Protein AF-0000000076198678 (afdb_homodimer)

Structure (mmCIF, N/CA/C/O backbone):
data_AF-0000000076198678-model_v1
#
loop_
_entity.id
_entity.type
_entity.pdbx_description
1 polymer 'Uncharacterized protein'
#
loop_
_atom_site.group_PDB
_atom_site.id
_atom_site.type_symbol
_atom_site.label_atom_id
_atom_site.label_alt_id
_atom_site.label_comp_id
_atom_site.label_asym_id
_atom_site.label_entity_id
_atom_site.label_seq_id
_atom_site.pdbx_PDB_ins_code
_atom_site.Cartn_x
_atom_site.Cartn_y
_atom_site.Cartn_z
_atom_site.occupancy
_atom_site.B_iso_or_equiv
_atom_site.auth_seq_id
_atom_site.auth_comp_id
_atom_site.auth_asym_id
_atom_site.auth_atom_id
_atom_site.pdbx_PDB_model_num
ATOM 1 N N . MET A 1 1 ? 2.195 -26.281 33.531 1 26.61 1 MET A N 1
ATOM 2 C CA . MET A 1 1 ? 1.881 -26.516 32.125 1 26.61 1 MET A CA 1
ATOM 3 C C . MET A 1 1 ? 1.351 -25.234 31.469 1 26.61 1 MET A C 1
ATOM 5 O O . MET A 1 1 ? 0.331 -24.703 31.891 1 26.61 1 MET A O 1
ATOM 9 N N . LEU A 1 2 ? 2.168 -24.266 31.203 1 31.38 2 LEU A N 1
ATOM 10 C CA . LEU A 1 2 ? 1.806 -22.969 30.625 1 31.38 2 LEU A CA 1
ATOM 11 C C . LEU A 1 2 ? 1.127 -23.156 29.281 1 31.38 2 LEU A C 1
ATOM 13 O O . LEU A 1 2 ? 1.74 -23.656 28.328 1 31.38 2 LEU A O 1
ATOM 17 N N . VAL A 1 3 ? -0.192 -23.422 29.234 1 29.69 3 VAL A N 1
ATOM 18 C CA . VAL A 1 3 ? -0.991 -23.5 28.016 1 29.69 3 VAL A CA 1
ATOM 19 C C . VAL A 1 3 ? -0.749 -22.25 27.172 1 29.69 3 VAL A C 1
ATOM 21 O O . VAL A 1 3 ? -0.982 -21.125 27.625 1 29.69 3 VAL A O 1
ATOM 24 N N . ILE A 1 4 ? 0.263 -22.297 26.406 1 34.16 4 ILE A N 1
ATOM 25 C CA . ILE A 1 4 ? 0.364 -21.281 25.359 1 34.16 4 ILE A CA 1
ATOM 26 C C . ILE A 1 4 ? -0.965 -21.172 24.609 1 34.16 4 ILE A C 1
ATOM 28 O O . ILE A 1 4 ? -1.412 -22.141 24 1 34.16 4 ILE A O 1
ATOM 32 N N . GLN A 1 5 ? -1.904 -20.594 25.172 1 31.81 5 GLN A N 1
ATOM 33 C CA . GLN A 1 5 ? -3.125 -20.297 24.422 1 31.81 5 GLN A CA 1
ATOM 34 C C . GLN A 1 5 ? -2.807 -19.844 23 1 31.81 5 GLN A C 1
ATOM 36 O O . GLN A 1 5 ? -2.018 -18.922 22.812 1 31.81 5 GLN A O 1
ATOM 41 N N . ASN A 1 6 ? -2.668 -20.875 22.172 1 32.97 6 ASN A N 1
ATOM 42 C CA . ASN A 1 6 ? -2.611 -20.578 20.734 1 32.97 6 ASN A CA 1
ATOM 43 C C . ASN A 1 6 ? -3.502 -19.391 20.359 1 32.97 6 ASN A C 1
ATOM 45 O O . ASN A 1 6 ? -4.723 -19.469 20.5 1 32.97 6 ASN A O 1
ATOM 49 N N . LYS A 1 7 ? -3.248 -18.25 20.812 1 32.75 7 LYS A N 1
ATOM 50 C CA . LYS A 1 7 ? -4.027 -17.141 20.266 1 32.75 7 LYS A CA 1
ATOM 51 C C . LYS A 1 7 ? -4.543 -17.469 18.875 1 32.75 7 LYS A C 1
ATOM 53 O O . LYS A 1 7 ? -3.754 -17.703 17.953 1 32.75 7 LYS A O 1
ATOM 58 N N . VAL A 1 8 ? -5.613 -18.234 18.75 1 30.17 8 VAL A N 1
ATOM 59 C CA . VAL A 1 8 ? -6.312 -18.344 17.469 1 30.17 8 VAL A CA 1
ATOM 60 C C . VAL A 1 8 ? -6.074 -17.078 16.641 1 30.17 8 VAL A C 1
ATOM 62 O O . VAL A 1 8 ? -6.332 -15.969 17.094 1 30.17 8 VAL A O 1
ATOM 65 N N . LYS A 1 9 ? -5.086 -17.016 15.891 1 38.59 9 LYS A N 1
ATOM 66 C CA . LYS A 1 9 ? -4.891 -15.969 14.891 1 38.59 9 LYS A CA 1
ATOM 67 C C . LYS A 1 9 ? -6.227 -15.477 14.344 1 38.59 9 LYS A C 1
ATOM 69 O O . LYS A 1 9 ? -7.02 -16.266 13.828 1 38.59 9 LYS A O 1
ATOM 74 N N . LYS A 1 10 ? -6.977 -14.797 15.055 1 39.94 10 LYS A N 1
ATOM 75 C CA . LYS A 1 10 ? -8.164 -14.188 14.453 1 39.94 10 LYS A CA 1
ATOM 76 C C . LYS A 1 10 ? -8.039 -14.133 12.938 1 39.94 10 LYS A C 1
ATOM 78 O O . LYS A 1 10 ? -7.102 -13.523 12.406 1 39.94 10 LYS A O 1
ATOM 83 N N . ASN A 1 11 ? -8.328 -15.25 12.25 1 44.59 11 ASN A N 1
ATOM 84 C CA . ASN A 1 11 ? -8.445 -15.25 10.797 1 44.59 11 ASN A CA 1
ATOM 85 C C . ASN A 1 11 ? -8.906 -13.891 10.273 1 44.59 11 ASN A C 1
ATOM 87 O O . ASN A 1 11 ? -10.062 -13.508 10.461 1 44.59 11 ASN A O 1
ATOM 91 N N . HIS A 1 12 ? -8.117 -12.922 10.383 1 57.31 12 HIS A N 1
ATOM 92 C CA . HIS A 1 12 ? -8.5 -11.625 9.82 1 57.31 12 HIS A CA 1
ATOM 93 C C . HIS A 1 12 ? -9.109 -11.797 8.43 1 57.31 12 HIS A C 1
ATOM 95 O O . HIS A 1 12 ? -8.414 -12.164 7.48 1 57.31 12 HIS A O 1
ATOM 101 N N . THR A 1 13 ? -10.359 -12.195 8.398 1 77.06 13 THR A N 1
ATOM 102 C CA . THR A 1 13 ? -11.102 -12.312 7.152 1 77.06 13 THR A CA 1
ATOM 103 C C . THR A 1 13 ? -11.039 -11.008 6.363 1 77.06 13 THR A C 1
ATOM 105 O O . THR A 1 13 ? -11.312 -9.93 6.91 1 77.06 13 THR A O 1
ATOM 108 N N . VAL A 1 14 ? -10.414 -11.125 5.164 1 87.38 14 VAL A N 1
ATOM 109 C CA . VAL A 1 14 ? -10.367 -9.984 4.258 1 87.38 14 VAL A CA 1
ATOM 110 C C . VAL A 1 14 ? -11.758 -9.719 3.691 1 87.38 14 VAL A C 1
ATOM 112 O O . VAL A 1 14 ? -12.312 -10.547 2.961 1 87.38 14 VAL A O 1
ATOM 115 N N . ASN A 1 15 ? -12.359 -8.57 4.188 1 90.31 15 ASN A N 1
ATOM 116 C CA . ASN A 1 15 ? -13.695 -8.219 3.736 1 90.31 15 ASN A CA 1
ATOM 117 C C . ASN A 1 15 ? -13.672 -7.039 2.771 1 90.31 15 ASN A C 1
ATOM 119 O O . ASN A 1 15 ? -14.695 -6.691 2.18 1 90.31 15 ASN A O 1
ATOM 123 N N . SER A 1 16 ? -12.523 -6.387 2.605 1 94.94 16 SER A N 1
ATOM 124 C CA . SER A 1 16 ? -12.383 -5.227 1.732 1 94.94 16 SER A CA 1
ATOM 125 C C . SER A 1 16 ? -10.953 -5.102 1.208 1 94.94 16 SER A C 1
ATOM 127 O O . SER A 1 16 ? -10.031 -5.723 1.747 1 94.94 16 SER A O 1
ATOM 129 N N . VAL A 1 17 ? -10.828 -4.359 0.248 1 96 17 VAL A N 1
ATOM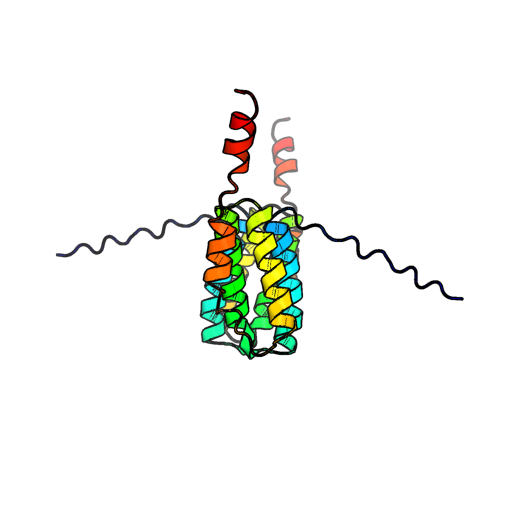 130 C CA . VAL A 1 17 ? -9.492 -4.137 -0.304 1 96 17 VAL A CA 1
ATOM 131 C C . VAL A 1 17 ? -8.633 -3.385 0.709 1 96 17 VAL A C 1
ATOM 133 O O . VAL A 1 17 ? -7.406 -3.535 0.726 1 96 17 VAL A O 1
ATOM 136 N N . GLU A 1 18 ? -9.258 -2.613 1.574 1 96.12 18 GLU A N 1
ATOM 137 C CA . GLU A 1 18 ? -8.508 -1.913 2.617 1 96.12 18 GLU A CA 1
ATOM 138 C C . GLU A 1 18 ? -7.949 -2.891 3.645 1 96.12 18 GLU A C 1
ATOM 140 O O . GLU A 1 18 ? -6.801 -2.76 4.07 1 96.12 18 GLU A O 1
ATOM 145 N N . ASP A 1 19 ? -8.758 -3.865 3.945 1 95.12 19 ASP A N 1
ATOM 146 C CA . ASP A 1 19 ? -8.266 -4.926 4.82 1 95.12 19 ASP A CA 1
ATOM 147 C C . ASP A 1 19 ? -7.09 -5.66 4.18 1 95.12 19 ASP A C 1
ATOM 149 O O . ASP A 1 19 ? -6.078 -5.91 4.836 1 95.12 19 ASP A O 1
ATOM 153 N N . TRP A 1 20 ? -7.297 -5.961 3.033 1 97.06 20 TRP A N 1
ATOM 154 C CA . TRP A 1 20 ? -6.246 -6.648 2.291 1 97.06 20 TRP A CA 1
ATOM 155 C C . TRP A 1 20 ? -4.98 -5.805 2.227 1 97.06 20 TRP A C 1
ATOM 157 O O . TRP A 1 20 ? -3.873 -6.316 2.402 1 97.06 20 TRP A O 1
ATOM 167 N N . THR A 1 21 ? -5.125 -4.562 1.916 1 97.56 21 THR A N 1
ATOM 168 C CA . THR A 1 21 ? -3.986 -3.66 1.773 1 97.56 21 THR A CA 1
ATOM 169 C C . THR A 1 21 ? -3.145 -3.646 3.047 1 97.56 21 THR A C 1
ATOM 171 O O . THR A 1 21 ? -1.918 -3.754 2.988 1 97.56 21 THR A O 1
ATOM 174 N N . ASP A 1 22 ? -3.797 -3.568 4.137 1 95.19 22 ASP A N 1
ATOM 175 C CA . ASP A 1 22 ? -3.076 -3.576 5.406 1 95.19 22 ASP A CA 1
ATOM 176 C C . ASP A 1 22 ? -2.312 -4.887 5.598 1 95.19 22 ASP A C 1
ATOM 178 O O . ASP A 1 22 ? -1.143 -4.875 5.984 1 95.19 22 ASP A O 1
ATOM 182 N N . CYS A 1 23 ? -2.967 -5.938 5.289 1 95.69 23 CYS A N 1
ATOM 183 C CA . CYS A 1 23 ? -2.332 -7.246 5.426 1 95.69 23 CYS A CA 1
ATOM 184 C C . CYS A 1 23 ? -1.167 -7.391 4.457 1 95.69 23 CYS A C 1
ATOM 186 O O . CYS A 1 23 ? -0.115 -7.922 4.816 1 95.69 23 CYS A O 1
ATOM 188 N N . PHE A 1 24 ? -1.335 -6.93 3.277 1 96.06 24 PHE A N 1
ATOM 189 C CA . PHE A 1 24 ? -0.3 -7.074 2.26 1 96.06 24 PHE A CA 1
ATOM 190 C C . PHE A 1 24 ? 0.914 -6.219 2.602 1 96.06 24 PHE A C 1
ATOM 192 O O . PHE A 1 24 ? 2.053 -6.625 2.361 1 96.06 24 PHE A O 1
ATOM 199 N N . ILE A 1 25 ? 0.7 -5.043 3.127 1 96.5 25 ILE A N 1
ATOM 200 C CA . ILE A 1 25 ? 1.804 -4.184 3.545 1 96.5 25 ILE A CA 1
ATOM 201 C C . ILE A 1 25 ? 2.656 -4.914 4.582 1 96.5 25 ILE A C 1
ATOM 203 O O . ILE A 1 25 ? 3.885 -4.938 4.48 1 96.5 25 ILE A O 1
ATOM 207 N N . ALA A 1 26 ? 2.035 -5.516 5.523 1 93.25 26 ALA A N 1
ATOM 208 C CA . ALA A 1 26 ? 2.768 -6.266 6.539 1 93.25 26 ALA A CA 1
ATOM 209 C C . ALA A 1 26 ? 3.564 -7.406 5.914 1 93.25 26 ALA A C 1
ATOM 211 O O . ALA A 1 26 ? 4.727 -7.621 6.262 1 93.25 26 ALA A O 1
ATOM 212 N N . TYR A 1 27 ? 2.934 -8.07 5.031 1 93.31 27 TYR A N 1
ATOM 213 C CA . TYR A 1 27 ? 3.576 -9.164 4.309 1 93.31 27 TYR A CA 1
ATOM 214 C C . TYR A 1 27 ? 4.77 -8.664 3.504 1 93.31 27 TYR A C 1
ATOM 216 O O . TYR A 1 27 ? 5.848 -9.258 3.545 1 93.31 27 TYR A O 1
ATOM 224 N N . ALA A 1 28 ? 4.605 -7.586 2.811 1 94.38 28 ALA A N 1
ATOM 225 C CA . ALA A 1 28 ? 5.633 -7.004 1.953 1 94.38 28 ALA A CA 1
ATOM 226 C C . ALA A 1 28 ? 6.832 -6.535 2.773 1 94.38 28 ALA A C 1
ATOM 228 O O . ALA A 1 28 ? 7.98 -6.684 2.348 1 94.38 28 ALA A O 1
ATOM 229 N N . GLN A 1 29 ? 6.559 -5.988 3.908 1 92.44 29 GLN A N 1
ATOM 230 C CA . GLN A 1 29 ? 7.633 -5.535 4.785 1 92.44 29 GLN A CA 1
ATOM 231 C C . GLN A 1 29 ? 8.547 -6.691 5.176 1 92.44 29 GLN A C 1
ATOM 233 O O . GLN A 1 29 ? 9.773 -6.547 5.172 1 92.44 29 GLN A O 1
ATOM 238 N N . VAL A 1 30 ? 7.965 -7.758 5.434 1 90.69 30 VAL A N 1
ATOM 239 C CA . VAL A 1 30 ? 8.75 -8.93 5.809 1 90.69 30 VAL A CA 1
ATOM 240 C C . VAL A 1 30 ? 9.492 -9.469 4.586 1 90.69 30 VAL A C 1
ATOM 242 O O . VAL A 1 30 ? 10.68 -9.781 4.668 1 90.69 30 VAL A O 1
ATOM 245 N N . LEU A 1 31 ? 8.844 -9.547 3.488 1 90.5 31 LEU A N 1
ATOM 246 C CA . LEU A 1 31 ? 9.406 -10.125 2.275 1 90.5 31 LEU A CA 1
ATOM 247 C C . LEU A 1 31 ? 10.594 -9.297 1.782 1 90.5 31 LEU A C 1
ATOM 249 O O . LEU A 1 31 ? 11.609 -9.852 1.364 1 90.5 31 LEU A O 1
ATOM 253 N N . ILE A 1 32 ? 10.539 -7.996 1.867 1 91.62 32 ILE A N 1
ATOM 254 C CA . ILE A 1 32 ? 11.57 -7.152 1.273 1 91.62 32 ILE A CA 1
ATOM 255 C C . ILE A 1 32 ? 12.797 -7.125 2.178 1 91.62 32 ILE A C 1
ATOM 257 O O . ILE A 1 32 ? 13.883 -6.73 1.748 1 91.62 32 ILE A O 1
ATOM 261 N N . GLU A 1 33 ? 12.594 -7.387 3.404 1 87.19 33 GLU A N 1
ATOM 262 C CA . GLU A 1 33 ? 13.758 -7.555 4.273 1 87.19 33 GLU A CA 1
ATOM 263 C C . GLU A 1 33 ? 14.641 -8.703 3.797 1 87.19 33 GLU A C 1
ATOM 265 O O . GLU A 1 33 ? 15.867 -8.633 3.893 1 87.19 33 GLU A O 1
ATOM 270 N N . ARG A 1 34 ? 13.969 -9.695 3.262 1 86.31 34 ARG A N 1
ATOM 271 C CA . ARG A 1 34 ? 14.688 -10.867 2.779 1 86.31 34 ARG A CA 1
ATOM 272 C C . ARG A 1 34 ? 15.062 -10.719 1.308 1 86.31 34 ARG A C 1
ATOM 274 O O . ARG A 1 34 ? 16.125 -11.172 0.881 1 86.31 34 ARG A O 1
ATOM 281 N N . TYR A 1 35 ? 14.203 -10.094 0.595 1 87.12 35 TYR A N 1
ATOM 282 C CA . TYR A 1 35 ? 14.398 -9.93 -0.841 1 87.12 35 TYR A CA 1
ATOM 283 C C . TYR A 1 35 ? 14.172 -8.477 -1.259 1 87.12 35 TYR A C 1
ATOM 285 O O . TYR A 1 35 ? 13.164 -8.164 -1.899 1 87.12 35 TYR A O 1
ATOM 293 N N . PRO A 1 36 ? 15.164 -7.582 -1.025 1 85.62 36 PRO A N 1
ATOM 294 C CA . PRO A 1 36 ? 14.977 -6.152 -1.295 1 85.62 36 PRO A CA 1
ATOM 295 C C . PRO A 1 36 ? 14.758 -5.855 -2.775 1 85.62 36 PRO A C 1
ATOM 297 O O . PRO A 1 36 ? 14.102 -4.871 -3.121 1 85.62 36 PRO A O 1
ATOM 300 N N . GLY A 1 37 ? 15.203 -6.723 -3.594 1 85.56 37 GLY A N 1
ATOM 301 C CA . GLY A 1 37 ? 15.062 -6.523 -5.027 1 85.56 37 GLY A CA 1
ATOM 302 C C . GLY A 1 37 ? 13.641 -6.723 -5.523 1 85.56 37 GLY A C 1
ATOM 303 O O . GLY A 1 37 ? 13.32 -6.359 -6.656 1 85.56 37 GLY A O 1
ATOM 304 N N . LYS A 1 38 ? 12.711 -7.094 -4.641 1 88.56 38 LYS A N 1
ATOM 305 C CA . LYS A 1 38 ? 11.344 -7.391 -5.043 1 88.56 38 LYS A CA 1
ATOM 306 C C . LYS A 1 38 ? 10.414 -6.211 -4.762 1 88.56 38 LYS A C 1
ATOM 308 O O . LYS A 1 38 ? 9.227 -6.258 -5.086 1 88.56 38 LYS A O 1
ATOM 313 N N . ALA A 1 39 ? 10.914 -5.156 -4.289 1 90.88 39 ALA A N 1
ATOM 314 C CA . ALA A 1 39 ? 10.086 -4.043 -3.822 1 90.88 39 ALA A CA 1
ATOM 315 C C . ALA A 1 39 ? 9.242 -3.473 -4.957 1 90.88 39 ALA A C 1
ATOM 317 O O . ALA A 1 39 ? 8.039 -3.279 -4.805 1 90.88 39 ALA A O 1
ATOM 318 N N . SER A 1 40 ? 9.867 -3.285 -6.023 1 89.75 40 SER A N 1
ATOM 319 C CA . SER A 1 40 ? 9.141 -2.721 -7.156 1 89.75 40 SER A CA 1
ATOM 320 C C . SER A 1 40 ? 8.008 -3.639 -7.598 1 89.75 40 SER A C 1
ATOM 322 O O . SER A 1 40 ? 6.902 -3.176 -7.879 1 89.75 40 SER A O 1
ATOM 324 N N . GLU A 1 41 ? 8.32 -4.895 -7.633 1 89.81 41 GLU A N 1
ATOM 325 C CA . GLU A 1 41 ? 7.309 -5.871 -8.031 1 89.81 41 GLU A CA 1
ATOM 326 C C . GLU A 1 41 ? 6.172 -5.934 -7.016 1 89.81 41 GLU A C 1
ATOM 328 O O . GLU A 1 41 ? 5.012 -6.141 -7.383 1 89.81 41 GLU A O 1
ATOM 333 N N . LEU A 1 42 ? 6.484 -5.734 -5.809 1 93.12 42 LEU A N 1
ATOM 334 C CA . LEU A 1 42 ? 5.465 -5.797 -4.766 1 93.12 42 LEU A CA 1
ATOM 335 C C . LEU A 1 42 ? 4.531 -4.594 -4.848 1 93.12 42 LEU A C 1
ATOM 337 O O . LEU A 1 42 ? 3.312 -4.738 -4.73 1 93.12 42 LEU A O 1
ATOM 341 N N . PHE A 1 43 ? 5.074 -3.451 -5.086 1 93.38 43 PHE A N 1
ATOM 342 C CA . PHE A 1 43 ? 4.23 -2.279 -5.277 1 93.38 43 PHE A CA 1
ATOM 343 C C . PHE A 1 43 ? 3.377 -2.426 -6.531 1 93.38 43 PHE A C 1
ATOM 345 O O . PHE A 1 43 ? 2.199 -2.062 -6.531 1 93.38 43 PHE A O 1
ATOM 352 N N . SER A 1 44 ? 3.918 -2.916 -7.539 1 90.5 44 SER A N 1
ATOM 353 C CA . SER A 1 44 ? 3.156 -3.148 -8.766 1 90.5 44 SER A CA 1
ATOM 354 C C . SER A 1 44 ? 2.008 -4.121 -8.523 1 90.5 44 SER A C 1
ATOM 356 O O . SER A 1 44 ? 0.893 -3.904 -9 1 90.5 44 SER A O 1
ATOM 358 N N . TYR A 1 45 ? 2.307 -5.148 -7.809 1 91.5 45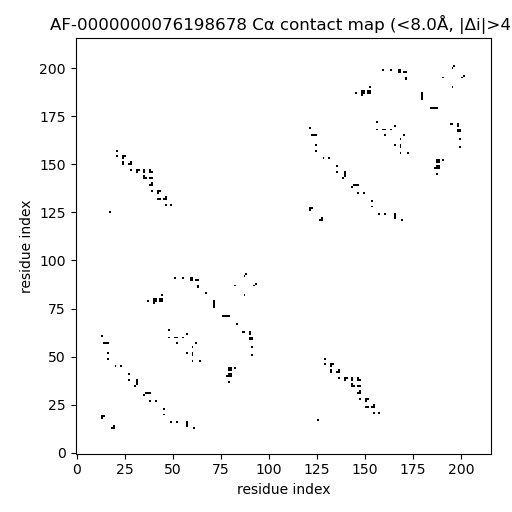 TYR A N 1
ATOM 359 C CA . TYR A 1 45 ? 1.289 -6.145 -7.496 1 91.5 45 TYR A CA 1
ATOM 360 C C . TYR A 1 45 ? 0.153 -5.531 -6.688 1 91.5 45 TYR A C 1
ATOM 362 O O . TYR A 1 45 ? -1.021 -5.797 -6.953 1 91.5 45 TYR A O 1
ATOM 370 N N . MET A 1 46 ? 0.51 -4.707 -5.738 1 94.94 46 MET A N 1
ATOM 371 C CA . MET A 1 46 ? -0.519 -4.012 -4.973 1 94.94 46 MET A CA 1
ATOM 372 C C . MET A 1 46 ? -1.432 -3.205 -5.891 1 94.94 46 MET A C 1
ATOM 374 O O . MET A 1 46 ? -2.654 -3.242 -5.746 1 94.94 46 MET A O 1
ATOM 378 N N . SER A 1 47 ? -0.787 -2.488 -6.797 1 91.81 47 SER A N 1
ATOM 379 C CA . SER A 1 47 ? -1.549 -1.67 -7.734 1 91.81 47 SER A CA 1
ATOM 380 C C . SER A 1 47 ? -2.508 -2.521 -8.562 1 91.81 47 SER A C 1
ATOM 382 O O . SER A 1 47 ? -3.656 -2.133 -8.781 1 91.81 47 SER A O 1
ATOM 384 N N . ILE A 1 48 ? -2.096 -3.627 -8.969 1 89.31 48 ILE A N 1
ATOM 385 C CA . ILE A 1 48 ? -2.885 -4.527 -9.805 1 89.31 48 ILE A CA 1
ATOM 386 C C . ILE A 1 48 ? -4.082 -5.047 -9.016 1 89.31 48 ILE A C 1
ATOM 388 O O . ILE A 1 48 ? -5.219 -5.008 -9.5 1 89.31 48 ILE A O 1
ATOM 392 N N . ILE A 1 49 ? -3.859 -5.477 -7.848 1 92.56 49 ILE A N 1
ATOM 393 C CA . ILE A 1 49 ? -4.926 -6.059 -7.039 1 92.56 49 ILE A CA 1
ATOM 394 C C . ILE A 1 49 ? -5.93 -4.973 -6.656 1 92.56 49 ILE A C 1
ATOM 396 O O . ILE A 1 49 ? -7.141 -5.188 -6.723 1 92.56 49 ILE A O 1
ATOM 400 N N . ARG A 1 50 ? -5.449 -3.857 -6.277 1 94 50 ARG A N 1
ATOM 401 C CA . ARG A 1 50 ? -6.355 -2.773 -5.906 1 94 50 ARG A CA 1
ATOM 402 C C . ARG A 1 50 ? -7.148 -2.289 -7.113 1 94 50 ARG A C 1
ATOM 404 O O . ARG A 1 50 ? -8.312 -1.906 -6.984 1 94 50 ARG A O 1
ATOM 411 N N . GLY A 1 51 ? -6.57 -2.307 -8.258 1 90 51 GLY A N 1
ATOM 412 C CA . GLY A 1 51 ? -7.312 -2.023 -9.477 1 90 51 GLY A CA 1
ATOM 413 C C . GLY A 1 51 ? -8.422 -3.021 -9.742 1 90 51 GLY A C 1
ATOM 414 O O . GLY A 1 51 ? -9.531 -2.637 -10.125 1 90 51 GLY A O 1
ATOM 415 N N . ALA A 1 52 ? -8.133 -4.258 -9.57 1 88.69 52 ALA A N 1
ATOM 416 C CA . ALA A 1 52 ? -9.148 -5.293 -9.742 1 88.69 52 ALA A CA 1
ATOM 417 C C . ALA A 1 52 ? -10.281 -5.121 -8.727 1 88.69 52 ALA A C 1
ATOM 419 O O . ALA A 1 52 ? -11.445 -5.371 -9.039 1 88.69 52 ALA A O 1
ATOM 420 N N . ALA A 1 53 ? -9.898 -4.699 -7.516 1 91.75 53 ALA A N 1
ATOM 421 C CA . ALA A 1 53 ? -10.867 -4.547 -6.434 1 91.75 53 ALA A CA 1
ATOM 422 C C . ALA A 1 53 ? -11.859 -3.424 -6.734 1 91.75 53 ALA A C 1
ATOM 424 O O . ALA A 1 53 ? -12.977 -3.418 -6.219 1 91.75 53 ALA A O 1
ATOM 425 N N . ALA A 1 54 ? -11.438 -2.512 -7.531 1 89.62 54 ALA A N 1
ATOM 426 C CA . ALA A 1 54 ? -12.305 -1.401 -7.906 1 89.62 54 ALA A CA 1
ATOM 427 C C . ALA A 1 54 ? -13.422 -1.871 -8.828 1 89.62 54 ALA A C 1
ATOM 429 O O . ALA A 1 54 ? -14.508 -1.286 -8.852 1 89.62 54 ALA A O 1
ATOM 430 N N . ASP A 1 55 ? -13.219 -2.967 -9.461 1 87.69 55 ASP A N 1
ATOM 431 C CA . ASP A 1 55 ? -14.133 -3.34 -10.539 1 87.69 55 ASP A CA 1
ATOM 432 C C . ASP A 1 55 ? -14.797 -4.688 -10.258 1 87.69 55 ASP A C 1
ATOM 434 O O . ASP A 1 55 ? -15.727 -5.09 -10.953 1 87.69 55 ASP A O 1
ATOM 438 N N . HIS A 1 56 ? -14.273 -5.43 -9.391 1 88.81 56 HIS A N 1
ATOM 439 C CA . HIS A 1 56 ? -14.742 -6.789 -9.156 1 88.81 56 HIS A CA 1
ATOM 440 C C . HIS A 1 56 ? -15.031 -7.023 -7.672 1 88.81 56 HIS A C 1
ATOM 442 O O . HIS A 1 56 ? -14.445 -6.363 -6.812 1 88.81 56 HIS A O 1
ATOM 448 N N . PRO A 1 57 ? -15.984 -7.91 -7.387 1 90.56 57 PRO A N 1
ATOM 449 C CA . PRO A 1 57 ? -16.25 -8.234 -5.984 1 90.56 57 PRO A CA 1
ATOM 450 C C . PRO A 1 57 ? -15.07 -8.906 -5.297 1 90.56 57 PRO A C 1
ATOM 452 O O . PRO A 1 57 ? -14.203 -9.484 -5.969 1 90.56 57 PRO A O 1
ATOM 455 N N . VAL A 1 58 ? -15.031 -8.844 -3.994 1 93 58 VAL A N 1
ATOM 456 C CA . VAL A 1 58 ? -13.93 -9.273 -3.141 1 93 58 VAL A CA 1
ATOM 457 C C . VAL A 1 58 ? -13.633 -10.758 -3.377 1 93 58 VAL A C 1
ATOM 459 O O . VAL A 1 58 ? -12.477 -11.172 -3.363 1 93 58 VAL A O 1
ATOM 462 N N . GLU A 1 59 ? -14.602 -11.5 -3.639 1 89.5 59 GLU A N 1
ATOM 463 C CA . GLU A 1 59 ? -14.438 -12.945 -3.781 1 89.5 59 GLU A CA 1
ATOM 464 C C . GLU A 1 59 ? -13.555 -13.281 -4.98 1 89.5 59 GLU A C 1
ATOM 466 O O . GLU A 1 59 ? -12.828 -14.273 -4.965 1 89.5 59 GLU A O 1
ATOM 471 N N . LYS A 1 60 ? -13.547 -12.445 -5.949 1 89.94 60 LYS A N 1
ATOM 472 C CA . LYS A 1 60 ? -12.805 -12.719 -7.176 1 89.94 60 LYS A CA 1
ATOM 473 C C . LYS A 1 60 ? -11.336 -12.344 -7.027 1 89.94 60 LYS A C 1
ATOM 475 O O . LYS A 1 60 ? -10.461 -13.219 -6.977 1 89.94 60 LYS A O 1
ATOM 480 N N . TRP A 1 61 ? -11.188 -11.102 -6.801 1 91.12 61 TRP A N 1
ATOM 481 C CA . TRP A 1 61 ? -9.789 -10.664 -6.762 1 91.12 61 TRP A CA 1
ATOM 482 C C . TRP A 1 61 ? -9.07 -11.273 -5.562 1 91.12 61 TRP A C 1
ATOM 484 O O . TRP A 1 61 ? -7.867 -11.547 -5.629 1 91.12 61 TRP A O 1
ATOM 494 N N . TYR A 1 62 ? -9.734 -11.516 -4.516 1 93.19 62 TYR A N 1
ATOM 495 C CA . TYR A 1 62 ? -9.086 -12.094 -3.346 1 93.19 62 TYR A CA 1
ATOM 496 C C . TYR A 1 62 ? -8.711 -13.547 -3.592 1 93.19 62 TYR A C 1
ATOM 498 O O . TYR A 1 62 ? -7.652 -14.008 -3.166 1 93.19 62 TYR A O 1
ATOM 506 N N . SER A 1 63 ? -9.609 -14.227 -4.246 1 88.44 63 SER A N 1
ATOM 507 C CA . SER A 1 63 ? -9.289 -15.602 -4.617 1 88.44 63 SER A CA 1
ATOM 508 C C . SER A 1 63 ? -8.039 -15.656 -5.496 1 88.44 63 SE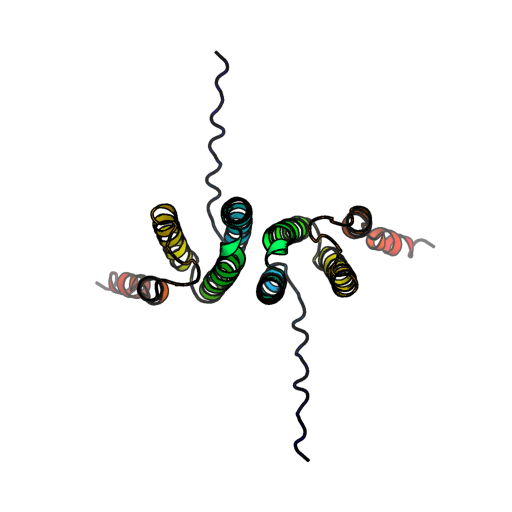R A C 1
ATOM 510 O O . SER A 1 63 ? -7.184 -16.516 -5.312 1 88.44 63 SER A O 1
ATOM 512 N N . TYR A 1 64 ? -7.953 -14.836 -6.395 1 88.56 64 TYR A N 1
ATOM 513 C CA . TYR A 1 64 ? -6.762 -14.766 -7.234 1 88.56 64 TYR A CA 1
ATOM 514 C C . TYR A 1 64 ? -5.516 -14.523 -6.395 1 88.56 64 TYR A C 1
ATOM 516 O O . TYR A 1 64 ? -4.508 -15.219 -6.555 1 88.56 64 TYR A O 1
ATOM 524 N N . ASP A 1 65 ? -5.59 -13.5 -5.582 1 91.75 65 ASP A N 1
ATOM 525 C CA . ASP A 1 65 ? -4.438 -13.156 -4.75 1 91.75 65 ASP A CA 1
ATOM 526 C C . ASP A 1 65 ? -3.988 -14.352 -3.918 1 91.75 65 ASP A C 1
ATOM 528 O O . ASP A 1 65 ? -2.789 -14.625 -3.809 1 91.75 65 ASP A O 1
ATOM 532 N N . GLN A 1 66 ? -4.918 -15.023 -3.322 1 89.88 66 GLN A N 1
ATOM 533 C CA . GLN A 1 66 ? -4.586 -16.172 -2.48 1 89.88 66 GLN A CA 1
ATOM 534 C C . GLN A 1 66 ? -3.834 -17.234 -3.271 1 89.88 66 GLN A C 1
ATOM 536 O O . GLN A 1 66 ? -2.811 -17.75 -2.816 1 89.88 66 GLN A O 1
ATOM 541 N N . GLN A 1 67 ? -4.281 -17.469 -4.367 1 85.44 67 GLN A N 1
ATOM 542 C CA . GLN A 1 67 ? -3.65 -18.484 -5.215 1 85.44 67 GLN A CA 1
ATOM 543 C C . GLN A 1 67 ? -2.275 -18.016 -5.691 1 85.44 67 GLN A C 1
ATOM 545 O O . GLN A 1 67 ? -1.326 -18.797 -5.719 1 85.44 67 GLN A O 1
ATOM 550 N N . PHE A 1 68 ? -2.15 -16.797 -6.059 1 87.12 68 PHE A N 1
ATOM 551 C CA . PHE A 1 68 ? -0.888 -16.234 -6.539 1 87.12 68 PHE A CA 1
ATOM 552 C C . PHE A 1 68 ? 0.174 -16.281 -5.449 1 87.12 68 PHE A C 1
ATOM 554 O O . PHE A 1 68 ? 1.305 -16.719 -5.691 1 87.12 68 PHE A O 1
ATOM 561 N N . ARG A 1 69 ? -0.14 -15.844 -4.289 1 88.19 69 ARG A N 1
ATOM 562 C CA . ARG A 1 69 ? 0.835 -15.812 -3.205 1 88.19 69 ARG A CA 1
ATOM 563 C C . ARG A 1 69 ? 1.25 -17.219 -2.801 1 88.19 69 ARG A C 1
ATOM 565 O O . ARG A 1 69 ? 2.404 -17.453 -2.434 1 88.19 69 ARG A O 1
ATOM 572 N N . LEU A 1 70 ? 0.274 -18.078 -2.877 1 85.81 70 LEU A N 1
ATOM 573 C CA . LEU A 1 70 ? 0.617 -19.484 -2.629 1 85.81 70 LEU A CA 1
ATOM 574 C C . LEU A 1 70 ? 1.637 -19.969 -3.646 1 85.81 70 LEU A C 1
ATOM 576 O O . LEU A 1 70 ? 2.598 -20.656 -3.285 1 85.81 70 LEU A O 1
ATOM 580 N N . ARG A 1 71 ? 1.502 -19.641 -4.879 1 83.38 71 ARG A N 1
ATOM 581 C CA . ARG A 1 71 ? 2.41 -20.047 -5.945 1 83.38 71 ARG A CA 1
ATOM 582 C C . ARG A 1 71 ? 3.791 -19.422 -5.754 1 83.38 71 ARG A C 1
ATOM 584 O O . ARG A 1 71 ? 4.809 -20.109 -5.902 1 83.38 71 ARG A O 1
ATOM 591 N N . VAL A 1 72 ? 3.82 -18.172 -5.445 1 83.75 72 VAL A N 1
ATOM 592 C CA . VAL A 1 72 ? 5.086 -17.453 -5.301 1 83.75 72 VAL A CA 1
ATOM 593 C C . VAL A 1 72 ? 5.844 -18 -4.09 1 83.75 72 VAL A C 1
ATOM 595 O O . VAL A 1 72 ? 7.078 -18.062 -4.098 1 83.75 72 VAL A O 1
ATOM 598 N N . SER A 1 73 ? 5.164 -18.297 -3.031 1 82.81 73 SER A N 1
ATOM 599 C CA . SER A 1 73 ? 5.82 -18.828 -1.835 1 82.81 73 SER A CA 1
ATOM 600 C C . SER A 1 73 ? 6.504 -20.156 -2.119 1 82.81 73 SER A C 1
ATOM 602 O O . SER A 1 73 ? 7.461 -20.531 -1.434 1 82.81 73 SER A O 1
ATOM 604 N N . ARG A 1 74 ? 6.043 -20.844 -3.082 1 83.44 74 ARG A N 1
ATOM 605 C CA . ARG A 1 74 ? 6.605 -22.141 -3.459 1 83.44 74 ARG A CA 1
ATOM 606 C C . ARG A 1 74 ? 7.785 -21.969 -4.41 1 83.44 74 ARG A C 1
ATOM 608 O O . ARG A 1 74 ? 8.68 -22.812 -4.457 1 83.44 74 ARG A O 1
ATOM 615 N N . ASP A 1 75 ? 7.707 -20.922 -5.164 1 78 75 ASP A N 1
ATOM 616 C CA . ASP A 1 75 ? 8.75 -20.594 -6.137 1 78 75 ASP A CA 1
ATOM 617 C C . ASP A 1 75 ? 9.219 -19.156 -5.98 1 78 75 ASP A C 1
ATOM 619 O O . ASP A 1 75 ? 8.609 -18.234 -6.531 1 78 75 ASP A O 1
ATOM 623 N N . HIS A 1 76 ? 10.336 -18.984 -5.363 1 70.31 76 HIS A N 1
ATOM 624 C CA . HIS A 1 76 ? 10.812 -17.641 -5.043 1 70.31 76 HIS A CA 1
ATOM 625 C C . HIS A 1 76 ? 11.43 -16.969 -6.262 1 70.31 76 HIS A C 1
ATOM 627 O O . HIS A 1 76 ? 11.789 -15.789 -6.207 1 70.31 76 HIS A O 1
ATOM 633 N N . THR A 1 77 ? 11.453 -17.781 -7.34 1 71.25 77 THR A N 1
ATOM 634 C CA . THR A 1 77 ? 11.992 -17.188 -8.562 1 71.25 77 THR A CA 1
ATOM 635 C C . THR A 1 77 ? 10.891 -16.484 -9.352 1 71.25 77 THR A C 1
ATOM 637 O O . THR A 1 77 ? 11.18 -15.742 -10.289 1 71.25 77 THR A O 1
ATOM 640 N N . GLU A 1 78 ? 9.688 -16.75 -8.883 1 67.38 78 GLU A N 1
ATOM 641 C CA . GLU A 1 78 ? 8.555 -16.125 -9.555 1 67.38 78 GLU A CA 1
ATOM 642 C C . GLU A 1 78 ? 8.562 -14.609 -9.344 1 67.38 78 GLU A C 1
ATOM 644 O O . GLU A 1 78 ? 8.852 -14.133 -8.242 1 67.38 78 GLU A O 1
ATOM 649 N N . LYS A 1 79 ? 8.273 -13.867 -10.523 1 71.88 79 LYS A N 1
ATOM 650 C CA . LYS A 1 79 ? 8.211 -12.406 -10.461 1 71.88 79 LYS A CA 1
ATOM 651 C C . LYS A 1 79 ? 6.82 -11.938 -10.047 1 71.88 79 LYS A C 1
ATOM 653 O O . LYS A 1 79 ? 5.816 -12.398 -10.602 1 71.88 79 LYS A O 1
ATOM 658 N N . TRP A 1 80 ? 6.781 -11.164 -9.031 1 70 80 TRP A N 1
ATOM 659 C CA . TRP A 1 80 ? 5.52 -10.609 -8.547 1 70 80 TRP A CA 1
ATOM 660 C C . TRP A 1 80 ? 4.848 -9.766 -9.625 1 70 80 TRP A C 1
ATOM 662 O O . TRP A 1 80 ? 3.617 -9.688 -9.688 1 70 80 TRP A O 1
ATOM 672 N N . SER A 1 81 ? 5.652 -9.148 -10.398 1 62.59 81 SER A N 1
ATOM 673 C CA . SER A 1 81 ? 5.117 -8.297 -11.453 1 62.59 81 SER A CA 1
ATOM 674 C C . SER A 1 81 ? 4.547 -9.125 -12.594 1 62.59 81 SER A C 1
ATOM 676 O O . SER A 1 81 ? 3.854 -8.602 -13.469 1 62.59 81 SER A O 1
ATOM 678 N N . SER A 1 82 ? 4.883 -10.312 -12.68 1 62.56 82 SER A N 1
ATOM 679 C CA . SER A 1 82 ? 4.371 -11.195 -13.727 1 62.56 82 SER A CA 1
ATOM 680 C C . SER A 1 82 ? 2.992 -11.742 -13.367 1 62.56 82 SER A C 1
ATOM 682 O O . SER A 1 82 ? 2.869 -12.875 -12.914 1 62.56 82 SER A O 1
ATOM 684 N N . ILE A 1 83 ? 2.037 -10.859 -13.352 1 62.72 83 ILE A N 1
ATOM 685 C CA . ILE A 1 83 ? 0.658 -11.289 -13.141 1 62.72 83 ILE A CA 1
ATOM 686 C C . ILE A 1 83 ? 0.324 -12.445 -14.078 1 62.72 83 ILE A C 1
ATOM 688 O O . ILE A 1 83 ? 0.609 -12.383 -15.273 1 62.72 83 ILE A O 1
ATOM 692 N N . ASP A 1 84 ? 0.044 -13.492 -13.414 1 62.81 84 ASP A N 1
ATOM 693 C CA . ASP A 1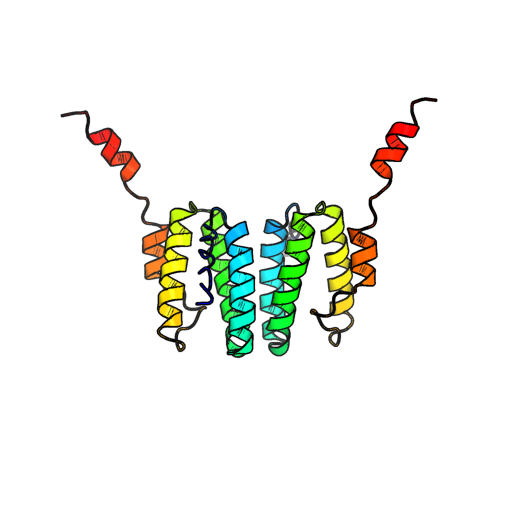 84 ? -0.442 -14.586 -14.242 1 62.81 84 ASP A CA 1
ATOM 694 C C . ASP A 1 84 ? -1.707 -14.195 -15 1 62.81 84 ASP A C 1
ATOM 696 O O . ASP A 1 84 ? -2.797 -14.164 -14.422 1 62.81 84 ASP A O 1
ATOM 700 N N . GLY A 1 85 ? -1.382 -13.695 -16.156 1 64.56 85 GLY A N 1
ATOM 701 C CA . GLY A 1 85 ? -2.477 -13.234 -17 1 64.56 85 GLY A CA 1
ATOM 702 C C . GLY A 1 85 ? -3.619 -14.227 -17.094 1 64.56 85 GLY A C 1
ATOM 703 O O . GLY A 1 85 ? -4.789 -13.844 -17.016 1 64.56 85 GLY A O 1
ATOM 704 N N . PHE A 1 86 ? -3.246 -15.352 -17.234 1 61.09 86 PHE A N 1
ATOM 705 C 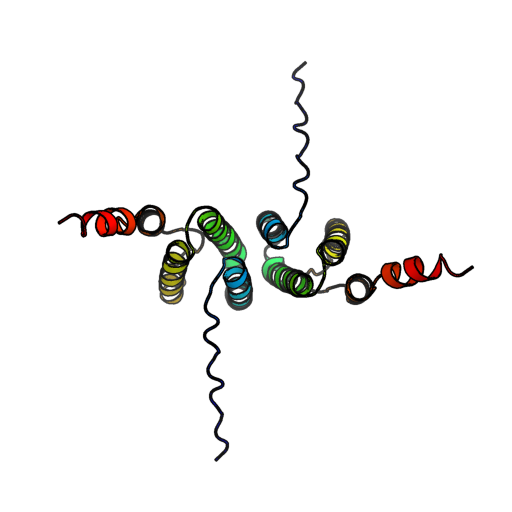CA . PHE A 1 86 ? -4.293 -16.359 -17.375 1 61.09 86 PHE A CA 1
ATOM 706 C C . PHE A 1 86 ? -5.109 -16.469 -16.094 1 61.09 86 PHE A C 1
ATOM 708 O O . PHE A 1 86 ? -6.34 -16.531 -16.141 1 61.09 86 PHE A O 1
ATOM 715 N N . LEU A 1 87 ? -4.43 -16.562 -15.078 1 63.34 87 LEU A N 1
ATOM 716 C CA . LEU A 1 87 ?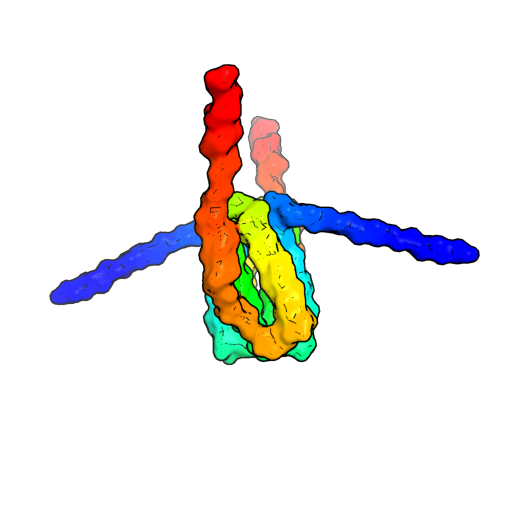 -5.141 -16.609 -13.805 1 63.34 87 LEU A CA 1
ATOM 717 C C . LEU A 1 87 ? -6 -15.375 -13.609 1 63.34 87 LEU A C 1
ATOM 719 O O . LEU A 1 87 ? -7.141 -15.469 -13.148 1 63.34 87 LEU A O 1
ATOM 723 N N . TRP A 1 88 ? -5.484 -14.297 -13.969 1 73 88 TRP A N 1
ATOM 724 C CA . TRP A 1 88 ? -6.188 -13.023 -13.867 1 73 88 TRP A CA 1
ATOM 725 C C . TRP A 1 88 ? -7.469 -13.039 -14.695 1 73 88 TRP A C 1
ATOM 727 O O . TRP A 1 88 ? -8.547 -12.727 -14.188 1 73 88 TRP A O 1
ATOM 737 N N . LEU A 1 89 ? -7.285 -13.438 -15.883 1 71.12 89 LEU A N 1
ATOM 738 C CA . LEU A 1 89 ? -8.445 -13.484 -16.766 1 71.12 89 LEU A CA 1
ATOM 739 C C . LEU A 1 89 ? -9.469 -14.492 -16.266 1 71.12 89 LEU A C 1
ATOM 741 O O . LEU A 1 89 ? -10.672 -14.211 -16.281 1 71.12 89 LEU A O 1
ATOM 745 N N . ARG A 1 90 ? -9.047 -15.562 -15.945 1 68.06 90 ARG A N 1
ATOM 746 C CA . ARG A 1 90 ? -9.938 -16.609 -15.469 1 68.06 90 ARG A CA 1
ATOM 747 C C . ARG A 1 90 ? -10.742 -16.141 -14.258 1 68.06 90 ARG A C 1
ATOM 749 O O . ARG A 1 90 ? -11.938 -16.406 -14.156 1 68.06 90 ARG A O 1
ATOM 756 N N . ILE A 1 91 ? -10.148 -15.5 -13.469 1 64.88 91 ILE A N 1
ATOM 757 C CA . ILE A 1 91 ? -10.773 -15.172 -12.188 1 64.88 91 ILE A CA 1
ATOM 758 C C . ILE A 1 91 ? -11.617 -13.906 -12.336 1 64.88 91 ILE A C 1
ATOM 760 O O . ILE A 1 91 ? -12.742 -13.836 -11.828 1 64.88 91 ILE A O 1
ATOM 764 N N . LEU A 1 92 ? -11.039 -13.023 -12.977 1 71.06 92 LEU A N 1
ATOM 765 C CA . LEU A 1 92 ? -11.703 -11.727 -12.969 1 71.06 92 LEU A CA 1
ATOM 766 C C . LEU A 1 92 ? -12.781 -11.656 -14.047 1 71.06 92 LEU A C 1
ATOM 768 O O . LEU A 1 92 ? -13.75 -10.906 -13.914 1 71.06 92 LEU A O 1
ATOM 772 N N . THR A 1 93 ? -12.539 -12.367 -15.086 1 66.31 93 THR A N 1
ATOM 773 C CA . THR A 1 93 ? -13.531 -12.289 -16.141 1 66.31 93 THR A CA 1
ATOM 774 C C . THR A 1 93 ? -14.609 -13.352 -15.953 1 66.31 93 THR A C 1
ATOM 776 O O . THR A 1 93 ? -15.703 -13.25 -16.531 1 66.31 93 THR A O 1
ATOM 779 N N . ASN A 1 94 ? -14.336 -14.352 -15.234 1 57.38 94 ASN A N 1
ATOM 780 C CA . ASN A 1 94 ? -15.383 -15.359 -15.086 1 57.38 94 ASN A CA 1
ATOM 781 C C . ASN A 1 94 ? -16.594 -14.805 -14.344 1 57.38 94 ASN A C 1
ATOM 783 O O . ASN A 1 94 ? -16.484 -14.383 -13.195 1 57.38 94 ASN A O 1
ATOM 787 N N . ASN A 1 95 ? -17.344 -13.914 -14.953 1 49.62 95 ASN A N 1
ATOM 788 C CA . ASN A 1 95 ? -18.703 -13.633 -14.508 1 49.62 95 ASN A CA 1
ATOM 789 C C . ASN A 1 95 ? -19.406 -14.898 -14 1 49.62 95 ASN A C 1
ATOM 791 O O . ASN A 1 95 ? -19.547 -15.867 -14.75 1 49.62 95 ASN A O 1
ATOM 795 N N . THR A 1 96 ? -19.297 -15.336 -12.898 1 42.31 96 THR A N 1
ATOM 796 C CA . THR A 1 96 ? -20.234 -16.359 -12.477 1 42.31 96 THR A CA 1
ATOM 797 C C . THR A 1 96 ? -21.641 -16.047 -12.992 1 42.31 96 THR A C 1
ATOM 799 O O . THR A 1 96 ? -22.141 -14.938 -12.797 1 42.31 96 THR A O 1
ATOM 802 N N . GLN A 1 97 ? -22.266 -16.875 -13.906 1 38.38 97 GLN A N 1
ATOM 803 C CA . GLN A 1 97 ? -23.625 -17.359 -14.164 1 38.38 97 GLN A CA 1
ATOM 804 C C . GLN A 1 97 ? -24.406 -17.5 -12.859 1 38.38 97 GLN A C 1
ATOM 806 O O . GLN A 1 97 ? -25.547 -17.984 -12.867 1 38.38 97 GLN A O 1
ATOM 811 N N . LYS A 1 98 ? -23.953 -17.391 -11.648 1 39.44 98 LYS A N 1
ATOM 812 C CA . LYS A 1 98 ? -24.969 -17.625 -10.625 1 39.44 98 LYS A CA 1
ATOM 813 C C . LYS A 1 98 ? -26.109 -16.625 -10.742 1 39.44 98 LYS A C 1
ATOM 815 O O . LYS A 1 98 ? -27.25 -16.906 -10.359 1 39.44 98 LYS A O 1
ATOM 820 N N . GLN A 1 99 ? -25.859 -15.367 -11.055 1 38.38 99 GLN A N 1
ATOM 821 C CA . GLN A 1 99 ? -27.156 -14.703 -11.016 1 38.38 99 GLN A CA 1
ATOM 822 C C . GLN A 1 99 ? -28.094 -15.258 -12.094 1 38.38 99 GLN A C 1
ATOM 824 O O . GLN A 1 99 ? -29.312 -15.203 -11.953 1 38.38 99 GLN A O 1
ATOM 829 N N . GLN A 1 100 ? -27.562 -15.602 -13.273 1 35.72 100 GLN A N 1
ATOM 830 C CA . GLN A 1 100 ? -28.594 -16 -14.219 1 35.72 100 GLN A CA 1
ATOM 831 C C . GLN A 1 100 ? -29.156 -17.375 -13.859 1 35.72 100 GLN A C 1
ATOM 833 O O . GLN A 1 100 ? -30.344 -17.656 -14.094 1 35.72 100 GLN A O 1
ATOM 838 N N . GLN A 1 101 ? -28.359 -18.312 -13.367 1 37.47 101 GLN A N 1
ATOM 839 C CA . GLN A 1 101 ? -29.062 -19.594 -13.211 1 37.47 101 GLN A CA 1
ATOM 840 C C . GLN A 1 101 ? -30 -19.562 -12 1 37.47 101 GLN A C 1
ATOM 842 O O . GLN A 1 101 ? -30.969 -20.312 -11.938 1 37.47 101 GLN A O 1
ATOM 847 N N . ALA A 1 102 ? -29.75 -18.828 -10.969 1 37.84 102 ALA A N 1
ATOM 848 C CA . ALA A 1 102 ? -30.781 -18.891 -9.938 1 37.84 102 ALA A CA 1
ATOM 849 C C . ALA A 1 102 ? -32.094 -18.297 -10.438 1 37.84 102 ALA A C 1
ATOM 851 O O . ALA A 1 102 ? -33.156 -18.594 -9.906 1 37.84 102 ALA A O 1
ATOM 852 N N . ASN A 1 103 ? -32 -17.297 -11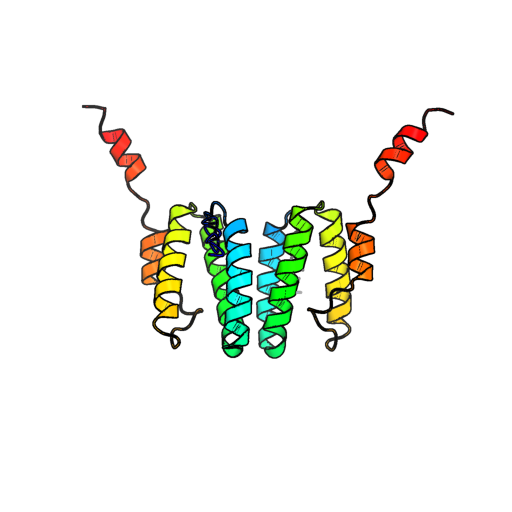.273 1 36.12 103 ASN A N 1
ATOM 853 C CA . ASN A 1 103 ? -33.312 -16.891 -11.711 1 36.12 103 ASN A CA 1
ATOM 854 C C . ASN A 1 103 ? -33.938 -17.922 -12.641 1 36.12 103 ASN A C 1
ATOM 856 O O . ASN A 1 103 ? -35.094 -17.781 -13.062 1 36.12 103 ASN A O 1
ATOM 860 N N . VAL A 1 104 ? -33.062 -18.781 -13.305 1 36.53 104 VAL A N 1
ATOM 861 C CA . VAL A 1 104 ? -33.812 -19.688 -14.164 1 36.53 104 VAL A CA 1
ATOM 862 C C . VAL A 1 104 ? -34.469 -20.797 -13.328 1 36.53 104 VAL A C 1
ATOM 864 O O . VAL A 1 104 ? -35.25 -21.594 -13.844 1 36.53 104 VAL A O 1
ATOM 867 N N . GLY A 1 105 ? -34 -21.125 -12.086 1 32.41 105 GLY A N 1
ATOM 868 C CA . GLY A 1 105 ? -34.688 -22.266 -11.547 1 32.41 105 GLY A CA 1
ATOM 869 C C . GLY A 1 105 ? -36.188 -22.016 -11.328 1 32.41 105 GLY A C 1
ATOM 870 O O . GLY A 1 105 ? -37 -22.922 -11.445 1 32.41 105 GLY A O 1
ATOM 871 N N . TYR A 1 106 ? -36.562 -21.047 -10.609 1 28.2 106 TYR A N 1
ATOM 872 C CA . TYR A 1 106 ? -37.906 -21.266 -10.094 1 28.2 106 TYR A CA 1
ATOM 873 C C . TYR A 1 106 ? -38.969 -21.047 -11.188 1 28.2 106 TYR A C 1
ATOM 875 O O . TYR A 1 106 ? -40.156 -21.062 -10.914 1 28.2 106 TYR A O 1
ATOM 883 N N . LYS A 1 107 ? -38.688 -20.672 -12.438 1 28.81 107 LYS A N 1
ATOM 884 C CA . LYS A 1 107 ? -39.969 -20.688 -13.133 1 28.81 107 LYS A CA 1
ATOM 885 C C . LYS A 1 107 ? -40.375 -22.094 -13.562 1 28.81 107 LYS A C 1
ATOM 887 O O . LYS A 1 107 ? -41.375 -22.297 -14.227 1 28.81 107 LYS A O 1
ATOM 892 N N . CYS A 1 108 ? -39.719 -23.078 -13 1 21.09 108 CYS A N 1
ATOM 893 C CA . CYS A 1 108 ? -40.531 -24.219 -13.406 1 21.09 108 CYS A CA 1
ATOM 894 C C . CYS A 1 108 ? -41.781 -24.328 -12.547 1 21.09 108 CYS A C 1
ATOM 896 O O . CYS A 1 108 ? -41.781 -23.938 -11.375 1 21.09 108 CYS A O 1
ATOM 898 N N . MET B 1 1 ? 1.021 27.734 -32.688 1 26.64 1 MET B N 1
ATOM 899 C CA . MET B 1 1 ? 1.178 27.875 -31.25 1 26.64 1 MET B CA 1
ATOM 900 C C . MET B 1 1 ? 0.502 26.734 -30.5 1 26.64 1 MET B C 1
ATOM 902 O O . MET B 1 1 ? -0.694 26.5 -30.672 1 26.64 1 MET B O 1
ATOM 906 N N . LEU B 1 2 ? 1.108 25.562 -30.438 1 33.75 2 LEU B N 1
ATOM 907 C CA . LEU B 1 2 ? 0.573 24.344 -29.844 1 33.75 2 LEU B CA 1
ATOM 908 C C . LEU B 1 2 ? 0.259 24.547 -28.359 1 33.75 2 LEU B C 1
ATOM 910 O O . LEU B 1 2 ? 1.158 24.828 -27.562 1 33.75 2 LEU B O 1
ATOM 914 N N . VAL B 1 3 ? -0.886 25.172 -28 1 29.17 3 VAL B N 1
ATOM 915 C CA . VAL B 1 3 ? -1.338 25.328 -26.625 1 29.17 3 VAL B CA 1
ATOM 916 C C . VAL B 1 3 ? -1.263 23.984 -25.906 1 29.17 3 VAL B C 1
ATOM 918 O O . VAL B 1 3 ? -1.916 23.016 -26.297 1 29.17 3 VAL B O 1
ATOM 921 N N . ILE B 1 4 ? -0.12 23.625 -25.453 1 33.94 4 ILE B N 1
ATOM 922 C CA . ILE B 1 4 ? -0.086 22.531 -24.5 1 33.94 4 ILE B CA 1
ATOM 923 C C . ILE B 1 4 ? -1.171 22.719 -23.438 1 33.94 4 ILE B C 1
ATOM 925 O O . ILE B 1 4 ? -1.148 23.703 -22.703 1 33.94 4 ILE B O 1
ATOM 929 N N . GLN B 1 5 ? -2.404 22.562 -23.797 1 33.5 5 GLN B N 1
ATOM 930 C CA . GLN B 1 5 ? -3.439 22.562 -22.766 1 33.5 5 GLN B CA 1
ATOM 931 C C . GLN B 1 5 ? -2.928 21.938 -21.469 1 33.5 5 GLN B C 1
ATOM 933 O O . GLN B 1 5 ? -2.463 20.797 -21.469 1 33.5 5 GLN B O 1
ATOM 938 N N . ASN B 1 6 ? -2.27 22.719 -20.672 1 32.25 6 ASN B N 1
ATOM 939 C CA . ASN B 1 6 ? -1.956 22.375 -19.281 1 32.25 6 ASN B CA 1
ATOM 940 C C . ASN B 1 6 ? -3.061 21.531 -18.656 1 32.25 6 ASN B C 1
ATOM 942 O O . ASN B 1 6 ? -4.176 22.016 -18.453 1 32.25 6 ASN B O 1
ATOM 946 N N . LYS B 1 7 ? -3.379 20.453 -19.281 1 35 7 LYS B N 1
ATOM 947 C CA . LYS B 1 7 ? -4.348 19.625 -18.578 1 35 7 LYS B CA 1
ATOM 948 C C . LYS B 1 7 ? -4.293 19.891 -17.078 1 35 7 LYS B C 1
ATOM 950 O O . LYS B 1 7 ? -3.244 19.719 -16.438 1 35 7 LYS B O 1
ATOM 955 N N . VAL B 1 8 ? -5.031 20.859 -16.609 1 35.78 8 VAL B N 1
ATOM 956 C CA . VAL B 1 8 ? -5.273 21.047 -15.172 1 35.78 8 VAL B CA 1
ATOM 957 C C . VAL B 1 8 ? -5.094 19.703 -14.453 1 35.78 8 VAL B C 1
ATOM 959 O O . VAL B 1 8 ? -5.684 18.703 -14.836 1 35.78 8 VAL B O 1
ATOM 962 N N . LYS B 1 9 ? -3.98 19.375 -14.062 1 38.62 9 LYS B N 1
ATOM 963 C CA . LYS B 1 9 ? -3.791 18.25 -13.148 1 38.62 9 LYS B CA 1
ATOM 964 C C . LYS B 1 9 ? -5 18.078 -12.227 1 38.62 9 LYS B C 1
ATOM 966 O O . LYS B 1 9 ? -5.324 18.969 -11.445 1 38.62 9 LYS B O 1
ATOM 971 N N . LYS B 1 10 ? -6.102 17.734 -12.68 1 40.22 10 LYS B N 1
ATOM 972 C CA . LYS B 1 10 ? -7.195 17.422 -11.766 1 40.22 10 LYS B CA 1
ATOM 973 C C . LYS B 1 10 ? -6.66 16.984 -10.406 1 40.22 10 LYS B C 1
ATOM 975 O O . LYS B 1 10 ? -5.902 16.016 -10.32 1 40.22 10 LYS B O 1
ATOM 980 N N . ASN B 1 11 ? -6.348 17.922 -9.508 1 44.66 11 ASN B N 1
ATOM 981 C CA . ASN B 1 11 ? -6.016 17.703 -8.102 1 44.66 11 ASN B CA 1
ATOM 982 C C . ASN B 1 11 ? -6.734 16.484 -7.535 1 44.66 11 ASN B C 1
ATOM 984 O O . ASN B 1 11 ? -7.953 16.5 -7.363 1 44.66 11 ASN B O 1
ATOM 988 N N . HIS B 1 12 ? -6.395 15.414 -8.031 1 56.44 12 HIS B N 1
ATOM 989 C CA . HIS B 1 12 ? -6.984 14.25 -7.375 1 56.44 12 HIS B CA 1
ATOM 990 C C . HIS B 1 12 ? -7.082 14.453 -5.867 1 56.44 12 HIS B C 1
ATOM 992 O O . HIS B 1 12 ? -6.066 14.445 -5.168 1 56.44 12 HIS B O 1
ATOM 998 N N . THR B 1 13 ? -8.031 15.203 -5.438 1 77 13 THR B N 1
ATOM 999 C CA . THR B 1 13 ? -8.273 15.453 -4.02 1 77 13 THR B CA 1
ATOM 1000 C C . THR B 1 13 ? -8.414 14.133 -3.258 1 77 13 THR B C 1
ATOM 1002 O O . THR B 1 13 ? -9.18 13.258 -3.662 1 77 13 THR B O 1
ATOM 1005 N N . VAL B 1 14 ? -7.453 13.922 -2.365 1 86.62 14 VAL B N 1
ATOM 1006 C CA . VAL B 1 14 ? -7.512 12.766 -1.479 1 86.62 14 VAL B CA 1
ATOM 1007 C C . VAL B 1 14 ? -8.656 12.93 -0.485 1 86.62 14 VAL B C 1
ATOM 1009 O O . VAL B 1 14 ? -8.641 13.844 0.343 1 86.62 14 VAL B O 1
ATOM 1012 N N . ASN B 1 15 ? -9.734 12.102 -0.69 1 89.56 15 ASN B N 1
ATOM 1013 C CA . ASN B 1 15 ? -10.898 12.172 0.187 1 89.56 15 ASN B CA 1
ATOM 1014 C C . ASN B 1 15 ? -10.969 10.977 1.134 1 89.56 15 ASN B C 1
ATOM 1016 O O . ASN B 1 15 ? -11.797 10.945 2.043 1 89.56 15 ASN B O 1
ATOM 1020 N N . SER B 1 16 ? -10.117 9.992 0.947 1 94.81 16 SER B N 1
ATOM 1021 C CA . SER B 1 16 ? -10.109 8.781 1.765 1 94.81 16 SER B CA 1
ATOM 1022 C C . SER B 1 16 ? -8.719 8.148 1.803 1 94.81 16 SER B C 1
ATOM 1024 O O . SER B 1 16 ? -7.863 8.469 0.974 1 94.81 16 SER B O 1
ATOM 1026 N N . VAL B 1 17 ? -8.555 7.344 2.697 1 95.69 17 VAL B N 1
ATOM 1027 C CA . VAL B 1 17 ? -7.277 6.641 2.785 1 95.69 17 VAL B CA 1
ATOM 1028 C C . VAL B 1 17 ? -7.105 5.727 1.575 1 95.69 17 VAL B C 1
ATOM 1030 O O . VAL B 1 17 ? -5.98 5.457 1.146 1 95.69 17 VAL B O 1
ATOM 1033 N N . GLU B 1 18 ? -8.188 5.293 1.042 1 95.69 18 GLU B N 1
ATOM 1034 C CA . GLU B 1 18 ? -8.148 4.492 -0.177 1 95.69 18 GLU B CA 1
ATOM 1035 C C . GLU B 1 18 ? -7.562 5.285 -1.342 1 95.69 18 GLU B C 1
ATOM 1037 O O . GLU B 1 18 ? -6.664 4.809 -2.037 1 95.69 18 GLU B O 1
ATOM 1042 N N . ASP B 1 19 ? -8.031 6.449 -1.468 1 95.06 19 ASP B N 1
ATOM 1043 C CA . ASP B 1 19 ? -7.5 7.34 -2.494 1 95.06 19 ASP B CA 1
ATOM 1044 C C . ASP B 1 19 ? -6.012 7.598 -2.279 1 95.06 19 ASP B C 1
ATOM 1046 O O . ASP B 1 19 ? -5.223 7.547 -3.227 1 95.06 19 ASP B O 1
ATOM 1050 N N . TRP B 1 20 ? -5.754 7.867 -1.142 1 97 20 TRP B N 1
ATOM 1051 C CA . TRP B 1 20 ? -4.363 8.141 -0.796 1 97 20 TRP B CA 1
ATOM 1052 C C . TRP B 1 20 ? -3.484 6.926 -1.087 1 97 20 TRP B C 1
ATOM 1054 O O . TRP B 1 20 ? -2.383 7.062 -1.621 1 97 20 TRP B O 1
ATOM 1064 N N . THR B 1 21 ? -3.92 5.762 -0.698 1 97.44 21 THR B N 1
ATOM 1065 C CA . THR B 1 21 ? -3.146 4.539 -0.872 1 97.44 21 THR B CA 1
ATOM 1066 C C . THR B 1 21 ? -2.793 4.324 -2.34 1 97.44 21 THR B C 1
ATOM 1068 O O . THR B 1 21 ? -1.641 4.039 -2.672 1 97.44 21 THR B O 1
ATOM 1071 N N . ASP B 1 22 ? -3.738 4.508 -3.168 1 95.12 22 ASP B N 1
ATOM 1072 C CA . ASP B 1 22 ? -3.492 4.348 -4.598 1 95.12 22 ASP B CA 1
ATOM 1073 C C . ASP B 1 22 ? -2.455 5.352 -5.094 1 95.12 22 ASP B C 1
ATOM 1075 O O . ASP B 1 22 ? -1.535 4.992 -5.828 1 95.12 22 ASP B O 1
ATOM 1079 N N . CYS B 1 23 ? -2.598 6.547 -4.66 1 95.5 23 CYS B N 1
ATOM 1080 C CA . CYS B 1 23 ? -1.659 7.59 -5.059 1 95.5 23 CYS B CA 1
ATOM 1081 C C . CYS B 1 23 ? -0.264 7.305 -4.516 1 95.5 23 CYS B C 1
ATOM 1083 O O . CYS B 1 23 ? 0.731 7.496 -5.215 1 95.5 23 CYS B O 1
ATOM 1085 N N . PHE B 1 24 ? -0.19 6.867 -3.318 1 95.81 24 PHE B N 1
ATOM 1086 C CA . PHE B 1 24 ? 1.104 6.621 -2.691 1 95.81 24 PHE B CA 1
ATOM 1087 C C . PHE B 1 24 ? 1.808 5.441 -3.348 1 95.81 24 PHE B C 1
ATOM 1089 O O . PHE B 1 24 ? 3.031 5.449 -3.502 1 95.81 24 PHE B O 1
ATOM 1096 N N . ILE B 1 25 ? 1.068 4.422 -3.709 1 96.38 25 ILE B N 1
ATOM 1097 C CA . ILE B 1 25 ? 1.652 3.281 -4.406 1 96.38 25 ILE B CA 1
ATOM 1098 C C . ILE B 1 25 ? 2.311 3.748 -5.703 1 96.38 25 ILE B C 1
ATOM 1100 O O . ILE B 1 25 ? 3.449 3.377 -5.996 1 96.38 25 ILE B O 1
ATOM 1104 N N . ALA B 1 26 ? 1.653 4.566 -6.434 1 93.56 26 ALA B N 1
ATOM 1105 C CA . ALA B 1 26 ? 2.221 5.098 -7.672 1 93.56 26 ALA B CA 1
ATOM 1106 C C . ALA B 1 26 ? 3.492 5.895 -7.395 1 93.56 26 ALA B C 1
ATOM 1108 O O . ALA B 1 26 ? 4.492 5.75 -8.102 1 93.56 26 ALA B O 1
ATOM 1109 N N . TYR B 1 27 ? 3.418 6.676 -6.41 1 93.38 27 TYR B N 1
ATOM 1110 C CA . TYR B 1 27 ? 4.566 7.473 -5.988 1 93.38 27 TYR B CA 1
ATOM 1111 C C . TYR B 1 27 ? 5.73 6.578 -5.578 1 93.38 27 TYR B C 1
ATOM 1113 O O . TYR B 1 27 ? 6.867 6.801 -5.996 1 93.38 27 TYR B O 1
ATOM 1121 N N . ALA B 1 28 ? 5.457 5.582 -4.809 1 94.19 28 ALA B N 1
ATOM 1122 C CA . ALA B 1 28 ? 6.469 4.664 -4.297 1 94.19 28 ALA B CA 1
ATOM 1123 C C . ALA B 1 28 ? 7.129 3.887 -5.434 1 94.19 28 ALA B C 1
ATOM 1125 O O . ALA B 1 28 ? 8.344 3.65 -5.41 1 94.19 28 ALA B O 1
ATOM 1126 N N . GLN B 1 29 ? 6.367 3.502 -6.391 1 92.75 29 GLN B N 1
ATOM 1127 C CA . GLN B 1 29 ? 6.902 2.783 -7.539 1 92.75 29 GLN B CA 1
ATOM 1128 C C . GLN B 1 29 ? 7.957 3.613 -8.266 1 92.75 29 GLN B C 1
ATOM 1130 O O . GLN B 1 29 ? 9.008 3.094 -8.648 1 92.75 29 GLN B O 1
ATOM 1135 N N . VAL B 1 30 ? 7.695 4.812 -8.375 1 91.12 30 VAL B N 1
ATOM 1136 C CA . VAL B 1 30 ? 8.641 5.703 -9.039 1 91.12 30 VAL B CA 1
ATOM 1137 C C . VAL B 1 30 ? 9.867 5.914 -8.148 1 91.12 30 VAL B C 1
ATOM 1139 O O . VAL B 1 30 ? 11 5.848 -8.625 1 91.12 30 VAL B O 1
ATOM 1142 N N . LEU B 1 31 ? 9.648 6.148 -6.922 1 90.62 31 LEU B N 1
ATOM 1143 C CA . LEU B 1 31 ? 10.727 6.461 -5.988 1 90.62 31 LEU B CA 1
ATOM 1144 C C . LEU B 1 31 ? 11.688 5.285 -5.852 1 90.62 31 LEU B C 1
ATOM 1146 O O . LEU B 1 31 ? 12.906 5.477 -5.809 1 90.62 31 LEU B O 1
ATOM 1150 N N . ILE B 1 32 ? 11.211 4.078 -5.852 1 91.69 32 ILE B N 1
ATOM 1151 C CA . ILE B 1 32 ? 12.062 2.928 -5.57 1 91.69 32 ILE B CA 1
ATOM 1152 C C . ILE B 1 32 ? 12.867 2.566 -6.816 1 91.69 32 ILE B C 1
ATOM 1154 O O . ILE B 1 32 ? 13.859 1.836 -6.727 1 91.69 32 ILE B O 1
ATOM 1158 N N . GLU B 1 33 ? 12.383 2.943 -7.922 1 87.62 33 GLU B N 1
ATOM 1159 C CA . GLU B 1 33 ? 13.203 2.783 -9.117 1 87.62 33 GLU B CA 1
ATOM 1160 C C . GLU B 1 33 ? 14.5 3.572 -9.008 1 87.62 33 GLU B C 1
ATOM 1162 O O . GLU B 1 33 ? 15.547 3.123 -9.477 1 87.62 33 GLU B O 1
ATOM 1167 N N . ARG B 1 34 ? 14.383 4.695 -8.336 1 86.69 34 ARG B N 1
ATOM 1168 C CA . ARG B 1 34 ? 15.547 5.555 -8.172 1 86.69 34 ARG B CA 1
ATOM 1169 C C . ARG B 1 34 ? 16.297 5.215 -6.887 1 86.69 34 ARG B C 1
ATOM 1171 O O . ARG B 1 34 ? 17.531 5.293 -6.84 1 86.69 34 ARG B O 1
ATOM 1178 N N . TYR B 1 35 ? 15.547 4.848 -5.914 1 87.12 35 TYR B N 1
ATOM 1179 C CA . TYR B 1 35 ? 16.125 4.555 -4.609 1 87.12 35 TYR B CA 1
ATOM 1180 C C . TYR B 1 35 ? 15.602 3.23 -4.062 1 87.12 35 TYR B C 1
ATOM 1182 O O . TYR B 1 35 ? 14.812 3.209 -3.115 1 87.12 35 TYR B O 1
ATOM 1190 N N . PRO B 1 36 ? 16.125 2.09 -4.559 1 86.5 36 PRO B N 1
ATOM 1191 C CA . PRO B 1 36 ? 15.602 0.781 -4.164 1 86.5 36 PRO B CA 1
ATOM 1192 C C . PRO B 1 36 ? 15.789 0.492 -2.676 1 86.5 36 PRO B C 1
ATOM 1194 O O . PRO B 1 36 ? 15.008 -0.255 -2.084 1 86.5 36 PRO B O 1
ATOM 1197 N N . GLY B 1 37 ? 16.734 1.133 -2.096 1 85.56 37 GLY B N 1
ATOM 1198 C CA . GLY B 1 37 ? 17.016 0.917 -0.685 1 85.56 37 GLY B CA 1
ATOM 1199 C C . GLY B 1 37 ? 15.969 1.527 0.23 1 85.56 37 GLY B C 1
ATOM 1200 O O . GLY B 1 37 ? 15.938 1.234 1.427 1 85.56 37 GLY B O 1
ATOM 1201 N N . LYS B 1 38 ? 14.969 2.223 -0.325 1 88.44 38 LYS B N 1
ATOM 1202 C CA . LYS B 1 38 ? 13.961 2.91 0.484 1 88.44 38 LYS B CA 1
ATOM 1203 C C . LYS B 1 38 ? 12.68 2.094 0.574 1 88.44 38 LYS B C 1
ATOM 1205 O O . LYS B 1 38 ? 11.734 2.49 1.26 1 88.44 38 LYS B O 1
ATOM 1210 N N . ALA B 1 39 ? 12.633 0.962 0.033 1 91.06 39 ALA B N 1
ATOM 1211 C CA . ALA B 1 39 ? 11.406 0.183 -0.09 1 91.06 39 ALA B CA 1
ATOM 1212 C C . ALA B 1 39 ? 10.828 -0.152 1.283 1 91.06 39 ALA B C 1
ATOM 1214 O O . ALA B 1 39 ? 9.641 0.053 1.531 1 91.06 39 ALA B O 1
ATOM 1215 N N . SER B 1 40 ? 11.68 -0.592 2.094 1 89.69 40 SER B N 1
ATOM 1216 C CA . SER B 1 40 ? 11.211 -0.96 3.426 1 89.69 40 SER B CA 1
ATOM 1217 C C . SER B 1 40 ? 10.625 0.242 4.156 1 89.69 40 SER B C 1
ATOM 1219 O O . SER B 1 40 ? 9.57 0.135 4.793 1 89.69 40 SER B O 1
ATOM 1221 N N . GLU B 1 41 ? 11.305 1.323 4.031 1 89.69 41 GLU B N 1
ATOM 1222 C CA . GLU B 1 41 ? 10.836 2.545 4.68 1 89.69 41 GLU B CA 1
ATOM 1223 C C . GLU B 1 41 ? 9.516 3.016 4.078 1 89.69 41 GLU B C 1
ATOM 1225 O O . GLU B 1 41 ? 8.656 3.553 4.789 1 89.69 41 GLU B O 1
ATOM 1230 N N . LEU B 1 42 ? 9.336 2.799 2.852 1 93 42 LEU B N 1
ATOM 1231 C CA . LEU B 1 42 ? 8.109 3.232 2.189 1 93 42 LEU B CA 1
ATOM 1232 C C . LEU B 1 42 ? 6.922 2.377 2.627 1 93 42 LEU B C 1
ATOM 1234 O O . LEU B 1 42 ? 5.84 2.898 2.891 1 93 42 LEU B O 1
ATOM 1238 N N . PHE B 1 43 ? 7.137 1.109 2.746 1 93.38 43 PHE B N 1
ATOM 1239 C CA . PHE B 1 43 ? 6.078 0.248 3.26 1 93.38 43 PHE B CA 1
ATOM 1240 C C . PHE B 1 43 ? 5.754 0.593 4.707 1 93.38 43 PHE B C 1
ATOM 1242 O O . PHE B 1 43 ? 4.582 0.617 5.102 1 93.38 43 PHE B O 1
ATOM 1249 N N . SER B 1 44 ? 6.715 0.841 5.461 1 90.31 44 SER B N 1
ATOM 1250 C CA . SER B 1 44 ? 6.492 1.235 6.848 1 90.31 44 SER B CA 1
ATOM 1251 C C . SER B 1 44 ? 5.691 2.531 6.93 1 90.31 44 SER B C 1
ATOM 1253 O O . SER B 1 44 ? 4.777 2.648 7.746 1 90.31 44 SER B O 1
ATOM 1255 N N . TYR B 1 45 ? 6.059 3.457 6.121 1 91.44 45 TYR B N 1
ATOM 1256 C CA . TYR B 1 45 ? 5.359 4.738 6.094 1 91.44 45 TYR B CA 1
ATOM 1257 C C . TYR B 1 45 ? 3.893 4.551 5.723 1 91.44 45 TYR B C 1
ATOM 1259 O O . TYR B 1 45 ? 3.01 5.148 6.34 1 91.44 45 TYR B O 1
ATOM 1267 N N . MET B 1 46 ? 3.643 3.711 4.738 1 94.88 46 MET B N 1
ATOM 1268 C CA . MET B 1 46 ? 2.262 3.414 4.371 1 94.88 46 MET B CA 1
ATOM 1269 C C . MET B 1 46 ? 1.482 2.881 5.57 1 94.88 46 MET B C 1
ATOM 1271 O O . MET B 1 46 ? 0.351 3.301 5.816 1 94.88 46 MET B O 1
ATOM 1275 N N . SER B 1 47 ? 2.131 1.957 6.254 1 91.81 47 SER B N 1
ATOM 1276 C CA . SER B 1 47 ? 1.487 1.363 7.422 1 91.81 47 SER B CA 1
ATOM 1277 C C . SER B 1 47 ? 1.151 2.424 8.469 1 91.81 47 SER B C 1
ATOM 1279 O O . SER B 1 47 ? 0.067 2.402 9.055 1 91.81 47 SER B O 1
ATOM 1281 N N . ILE B 1 48 ? 1.99 3.318 8.688 1 88.94 48 ILE B N 1
ATOM 1282 C CA . ILE B 1 48 ? 1.826 4.371 9.688 1 88.94 48 ILE B CA 1
ATOM 1283 C C . ILE B 1 48 ? 0.666 5.281 9.289 1 88.94 48 ILE B C 1
ATOM 1285 O O . ILE B 1 48 ? -0.211 5.57 10.109 1 88.94 48 ILE B O 1
ATOM 1289 N N . ILE B 1 49 ? 0.642 5.688 8.086 1 92.19 49 ILE B N 1
ATOM 1290 C CA . ILE B 1 49 ? -0.386 6.617 7.629 1 92.19 49 ILE B CA 1
ATOM 1291 C C . ILE B 1 49 ? -1.747 5.922 7.637 1 92.19 49 ILE B C 1
ATOM 1293 O O . ILE B 1 49 ? -2.742 6.504 8.078 1 92.19 49 ILE B O 1
ATOM 1297 N N . ARG B 1 50 ? -1.783 4.73 7.18 1 93.75 50 ARG B N 1
ATOM 1298 C CA . ARG B 1 50 ? -3.051 4.008 7.164 1 93.75 50 ARG B CA 1
ATOM 1299 C C . ARG B 1 50 ? -3.537 3.727 8.578 1 93.75 50 ARG B C 1
ATOM 1301 O O . ARG B 1 50 ? -4.742 3.734 8.844 1 93.75 50 ARG B O 1
ATOM 1308 N N . GLY B 1 51 ? -2.646 3.508 9.477 1 90.06 51 GLY B N 1
ATOM 1309 C CA . GLY B 1 51 ? -3.02 3.398 10.875 1 90.06 51 GLY B CA 1
ATOM 1310 C C . GLY B 1 51 ? -3.627 4.672 11.43 1 90.06 51 GLY B C 1
ATOM 1311 O O . GLY B 1 51 ? -4.621 4.625 12.156 1 90.06 51 GLY B O 1
ATOM 1312 N N . ALA B 1 52 ? -3.027 5.77 11.141 1 88.38 52 ALA B N 1
ATOM 1313 C CA . ALA B 1 52 ? -3.562 7.059 11.57 1 88.38 52 ALA B CA 1
ATOM 1314 C C . ALA B 1 52 ? -4.941 7.309 10.969 1 88.38 52 ALA B C 1
ATOM 1316 O O . ALA B 1 52 ? -5.816 7.887 11.617 1 88.38 52 ALA B O 1
ATOM 1317 N N . ALA B 1 53 ? -5.109 6.867 9.711 1 91.31 53 ALA B N 1
ATOM 1318 C CA . ALA B 1 53 ? -6.363 7.086 8.992 1 91.31 53 ALA B CA 1
ATOM 1319 C C . ALA B 1 53 ? -7.504 6.305 9.633 1 91.31 53 ALA B C 1
ATOM 1321 O O . ALA B 1 53 ? -8.672 6.676 9.5 1 91.31 53 ALA B O 1
ATOM 1322 N N . ALA B 1 54 ? -7.168 5.258 10.305 1 89.94 54 ALA B N 1
ATOM 1323 C CA . ALA B 1 54 ? -8.18 4.449 10.984 1 89.94 54 ALA B CA 1
ATOM 1324 C C . ALA B 1 54 ? -8.734 5.18 12.203 1 89.94 54 ALA B C 1
ATOM 1326 O O . ALA B 1 54 ? -9.883 4.957 12.594 1 89.94 54 ALA B O 1
ATOM 1327 N N . ASP B 1 55 ? -7.996 6.121 12.688 1 87.56 55 ASP B N 1
ATOM 1328 C CA . ASP B 1 55 ? -8.352 6.688 13.984 1 87.56 55 ASP B CA 1
ATOM 1329 C C . ASP B 1 55 ? -8.625 8.188 13.875 1 87.56 55 ASP B C 1
ATOM 1331 O O . ASP B 1 55 ? -9.117 8.805 14.82 1 87.56 55 ASP B O 1
ATOM 1335 N N . HIS B 1 56 ? -8.195 8.773 12.859 1 88.12 56 HIS B N 1
ATOM 1336 C CA . HIS B 1 56 ? -8.266 10.227 12.734 1 88.12 56 HIS B CA 1
ATOM 1337 C C . HIS B 1 56 ? -8.914 10.633 11.414 1 88.12 56 HIS B C 1
ATOM 1339 O O . HIS B 1 56 ? -8.867 9.883 10.438 1 88.12 56 HIS B O 1
ATOM 1345 N N . PRO B 1 57 ? -9.586 11.789 11.414 1 90.38 57 PRO B N 1
ATOM 1346 C CA . PRO B 1 57 ? -10.164 12.273 10.156 1 90.38 57 PRO B CA 1
ATOM 1347 C C . PRO B 1 57 ? -9.102 12.594 9.102 1 90.38 57 PRO B C 1
ATOM 1349 O O . PRO B 1 57 ? -7.945 12.836 9.438 1 90.38 57 PRO B O 1
ATOM 1352 N N . VAL B 1 58 ? -9.5 12.578 7.855 1 92.88 58 VAL B N 1
ATOM 1353 C CA . VAL B 1 58 ? -8.641 12.703 6.68 1 92.88 58 VAL B CA 1
ATOM 1354 C C . VAL B 1 58 ? -7.852 14.008 6.746 1 92.88 58 VAL B C 1
ATOM 1356 O O . VAL B 1 58 ? -6.691 14.055 6.34 1 92.88 58 VAL B O 1
ATOM 1359 N N . GLU B 1 59 ? -8.406 15 7.266 1 89.06 59 GLU B N 1
ATOM 1360 C CA . GLU B 1 59 ? -7.762 16.312 7.281 1 89.06 59 GLU B CA 1
ATOM 1361 C C . GLU B 1 59 ? -6.488 16.281 8.125 1 89.06 59 GLU B C 1
ATOM 1363 O O . GLU B 1 59 ? -5.535 17.016 7.836 1 89.06 59 GLU B O 1
ATOM 1368 N N . LYS B 1 60 ? -6.449 15.414 9.078 1 89.19 60 LYS B N 1
ATOM 1369 C CA . LYS B 1 60 ? -5.312 15.375 9.992 1 89.19 60 LYS B CA 1
ATOM 1370 C C . LYS B 1 60 ? -4.156 14.57 9.398 1 89.19 60 LYS B C 1
ATOM 1372 O O . LYS B 1 60 ? -3.123 15.133 9.039 1 89.19 60 LYS B O 1
ATOM 1377 N N . TRP B 1 61 ? -4.477 13.359 9.188 1 90.38 61 TRP B N 1
ATOM 1378 C CA . TRP B 1 61 ? -3.375 12.523 8.727 1 90.38 61 TRP B CA 1
ATOM 1379 C C . TRP B 1 61 ? -2.92 12.945 7.336 1 90.38 61 TRP B C 1
ATOM 1381 O O . TRP B 1 61 ? -1.739 12.828 7 1 90.38 61 TRP B O 1
ATOM 1391 N N . TYR B 1 62 ? -3.773 13.43 6.547 1 93 62 TYR B N 1
ATOM 1392 C CA . TYR B 1 62 ? -3.383 13.844 5.203 1 93 62 TYR B CA 1
ATOM 1393 C C . TYR B 1 62 ? -2.516 15.094 5.25 1 93 62 TYR B C 1
ATOM 1395 O O . TYR B 1 62 ? -1.56 15.227 4.484 1 93 62 TYR B O 1
ATOM 1403 N N . SER B 1 63 ? -2.904 15.969 6.113 1 87.81 63 SER B N 1
ATOM 1404 C CA . SER B 1 63 ? -2.068 17.156 6.297 1 87.81 63 SER B CA 1
ATOM 1405 C C . SER B 1 63 ? -0.655 16.766 6.723 1 87.81 63 SER B C 1
ATOM 1407 O O . SER B 1 63 ? 0.322 17.344 6.23 1 87.81 63 SER B O 1
ATOM 1409 N N . TYR B 1 64 ? -0.535 15.922 7.594 1 87.94 64 TYR B N 1
ATOM 1410 C CA . TYR B 1 64 ? 0.779 15.438 8 1 87.94 64 TYR B CA 1
ATOM 1411 C C . TYR B 1 64 ? 1.546 14.867 6.816 1 87.94 64 TYR B C 1
ATOM 1413 O O . TYR B 1 64 ? 2.717 15.195 6.613 1 87.94 64 TYR B O 1
ATOM 1421 N N . ASP B 1 65 ? 0.903 13.969 6.117 1 91.44 65 ASP B N 1
ATOM 1422 C CA . ASP B 1 65 ? 1.555 13.328 4.977 1 91.44 65 ASP B CA 1
ATOM 1423 C C . ASP B 1 65 ? 2.068 14.367 3.984 1 91.44 65 ASP B C 1
ATOM 1425 O O . ASP B 1 65 ? 3.188 14.258 3.48 1 91.44 65 ASP B O 1
ATOM 1429 N N . GLN B 1 66 ? 1.254 15.312 3.701 1 89.56 66 GLN B N 1
ATOM 1430 C CA . GLN B 1 66 ? 1.643 16.344 2.746 1 89.56 66 GLN B CA 1
ATOM 1431 C C . GLN B 1 66 ? 2.904 17.078 3.205 1 89.56 66 GLN B C 1
ATOM 1433 O O . GLN B 1 66 ? 3.834 17.266 2.42 1 89.56 66 GLN B O 1
ATOM 1438 N N . GLN B 1 67 ? 2.918 17.391 4.363 1 85 67 GLN B N 1
ATOM 1439 C CA . GLN B 1 67 ? 4.07 18.094 4.918 1 85 67 GLN B CA 1
ATOM 1440 C C . GLN B 1 67 ? 5.305 17.188 4.934 1 85 67 GLN B C 1
ATOM 1442 O O . GLN B 1 67 ? 6.41 17.641 4.617 1 85 67 GLN B O 1
ATOM 1447 N N . PHE B 1 68 ? 5.152 15.984 5.285 1 86.69 68 PHE B N 1
ATOM 1448 C CA . PHE B 1 68 ? 6.262 15.039 5.359 1 86.69 68 PHE B CA 1
ATOM 1449 C C . PHE B 1 68 ? 6.871 14.805 3.98 1 86.69 68 PHE B C 1
ATOM 1451 O O . PHE B 1 68 ? 8.094 14.836 3.822 1 86.69 68 PHE B O 1
ATOM 1458 N N . ARG B 1 69 ? 6.086 14.547 3.021 1 87.94 69 ARG B N 1
ATOM 1459 C CA . ARG B 1 69 ? 6.598 14.273 1.683 1 87.94 69 ARG B CA 1
ATOM 1460 C C . ARG B 1 69 ? 7.285 15.5 1.094 1 87.94 69 ARG B C 1
ATOM 1462 O O . ARG B 1 69 ? 8.266 15.375 0.36 1 87.94 69 ARG B O 1
ATOM 1469 N N . LEU B 1 70 ? 6.715 16.625 1.431 1 85.62 70 LEU B N 1
ATOM 1470 C CA . LEU B 1 70 ? 7.383 17.859 1.014 1 85.62 70 LEU B CA 1
ATOM 1471 C C . LEU B 1 70 ? 8.773 17.953 1.625 1 85.62 70 LEU B C 1
ATOM 1473 O O . LEU B 1 70 ? 9.734 18.312 0.943 1 85.62 70 LEU B O 1
ATOM 1477 N N . ARG B 1 71 ? 8.93 17.594 2.852 1 83.44 71 ARG B N 1
ATOM 1478 C CA . ARG B 1 71 ? 10.211 17.625 3.549 1 83.44 71 ARG B CA 1
ATOM 1479 C C . ARG B 1 71 ? 11.188 16.625 2.947 1 83.44 71 ARG B C 1
ATOM 1481 O O . ARG B 1 71 ? 12.359 16.953 2.727 1 83.44 71 ARG B O 1
ATOM 1488 N N . VAL B 1 72 ? 10.727 15.445 2.707 1 83.69 72 VAL B N 1
ATOM 1489 C CA . VAL B 1 72 ? 11.578 14.383 2.188 1 83.69 72 VAL B CA 1
ATOM 1490 C C . VAL B 1 72 ? 12.039 14.734 0.772 1 83.69 72 VAL B C 1
ATOM 1492 O O . VAL B 1 72 ? 13.156 14.406 0.376 1 83.69 72 VAL B O 1
ATOM 1495 N N . SER B 1 73 ? 11.18 15.305 -0.017 1 82.94 73 SER B N 1
ATOM 1496 C CA . SER B 1 73 ? 11.547 15.672 -1.382 1 82.94 73 SER B CA 1
ATOM 1497 C C . SER B 1 73 ? 12.664 16.703 -1.395 1 82.94 73 SER B C 1
ATOM 1499 O O . SER B 1 73 ? 13.414 16.797 -2.367 1 82.94 73 SER B O 1
ATOM 1501 N N . ARG B 1 74 ? 12.766 17.438 -0.375 1 83.75 74 ARG B N 1
ATOM 1502 C CA . ARG B 1 74 ? 13.789 18.469 -0.258 1 83.75 74 ARG B CA 1
ATOM 1503 C C . ARG B 1 74 ? 15.102 17.875 0.271 1 83.75 74 ARG B C 1
ATOM 1505 O O . ARG B 1 74 ? 16.172 18.406 -0.012 1 83.75 74 ARG B O 1
ATOM 1512 N N . ASP B 1 75 ? 14.953 16.875 1.064 1 78.62 75 ASP B N 1
ATOM 1513 C CA . ASP B 1 75 ? 16.094 16.188 1.664 1 78.62 75 ASP B CA 1
ATOM 1514 C C . ASP B 1 75 ? 16.016 14.68 1.439 1 78.62 75 ASP B C 1
ATOM 1516 O O . ASP B 1 75 ? 15.375 13.961 2.211 1 78.62 75 ASP B O 1
ATOM 1520 N N . HIS B 1 76 ? 16.75 14.203 0.513 1 71.44 76 HIS B N 1
ATOM 1521 C CA . HIS B 1 76 ? 16.641 12.797 0.117 1 71.44 76 HIS B CA 1
ATOM 1522 C C . HIS B 1 76 ? 17.375 11.891 1.107 1 71.44 76 HIS B C 1
ATOM 1524 O O . HIS B 1 76 ? 17.297 10.664 1.006 1 71.44 76 HIS B O 1
ATOM 1530 N N . THR B 1 77 ? 18 12.586 2.086 1 72.38 77 THR B N 1
ATOM 1531 C CA . THR B 1 77 ? 18.688 11.781 3.098 1 72.38 77 THR B CA 1
ATOM 1532 C C . THR B 1 77 ? 17.734 11.43 4.238 1 72.38 77 THR B C 1
ATOM 1534 O O . THR B 1 77 ? 18.047 10.578 5.074 1 72.38 77 THR B O 1
ATOM 1537 N N . GLU B 1 78 ? 16.562 12.094 4.152 1 69.25 78 GLU B N 1
ATOM 1538 C CA . GLU B 1 78 ? 15.57 11.812 5.176 1 69.25 78 GLU B CA 1
ATOM 1539 C C . GLU B 1 78 ? 15.039 10.391 5.059 1 69.25 78 GLU B C 1
ATOM 1541 O O . GLU B 1 78 ? 14.805 9.898 3.951 1 69.25 78 GLU B O 1
ATOM 1546 N N . LYS B 1 79 ? 14.969 9.719 6.297 1 73.12 79 LYS B N 1
ATOM 1547 C CA . LYS B 1 79 ? 14.438 8.352 6.332 1 73.12 79 LYS B CA 1
ATOM 1548 C C . LYS B 1 79 ? 12.914 8.359 6.426 1 73.12 79 LYS B C 1
ATOM 1550 O O . LYS B 1 79 ? 12.344 9.078 7.25 1 73.12 79 LYS B O 1
ATOM 1555 N N . TRP B 1 80 ? 12.305 7.684 5.52 1 70.62 80 TRP B N 1
ATOM 1556 C CA . TRP B 1 80 ? 10.852 7.57 5.5 1 70.62 80 TRP B CA 1
ATOM 1557 C C . TRP B 1 80 ? 10.336 6.926 6.785 1 70.62 80 TRP B C 1
ATOM 1559 O O . TRP B 1 80 ? 9.219 7.215 7.23 1 70.62 80 TRP B O 1
ATOM 1569 N N . SER B 1 81 ? 11.133 6.062 7.281 1 63.59 81 SER B N 1
ATOM 1570 C CA . SER B 1 81 ? 10.727 5.367 8.5 1 63.59 81 SER B CA 1
ATOM 1571 C C . SER B 1 81 ? 10.852 6.273 9.719 1 63.59 81 SER B C 1
ATOM 1573 O O . SER B 1 81 ? 10.359 5.941 10.797 1 63.59 81 SER B O 1
ATOM 1575 N N . SER B 1 82 ? 11.562 7.289 9.625 1 63.44 82 SE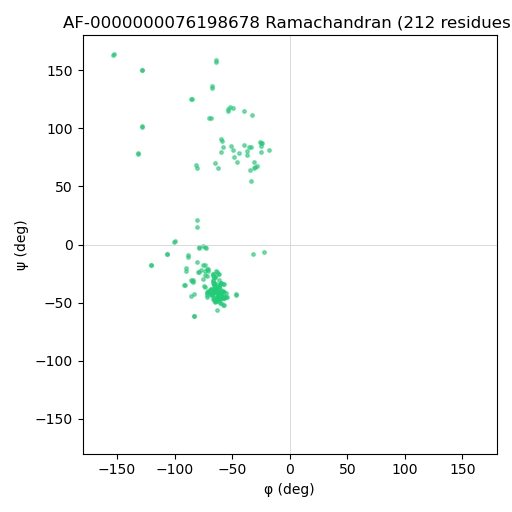R B N 1
ATOM 1576 C CA . SER B 1 82 ? 11.727 8.227 10.734 1 63.44 82 SER B CA 1
ATOM 1577 C C . SER B 1 82 ? 10.539 9.18 10.828 1 63.44 82 SER B C 1
ATOM 1579 O O . SER B 1 82 ? 10.633 10.336 10.414 1 63.44 82 SER B O 1
ATOM 1581 N N . ILE B 1 83 ? 9.391 8.625 11.148 1 62.72 83 ILE B N 1
ATOM 1582 C CA . ILE B 1 83 ? 8.219 9.469 11.352 1 62.72 83 ILE B CA 1
ATOM 1583 C C . ILE B 1 83 ? 8.547 10.586 12.336 1 62.72 83 ILE B C 1
ATOM 1585 O O . ILE B 1 83 ? 9.148 10.344 13.383 1 62.72 83 ILE B O 1
ATOM 1589 N N . ASP B 1 84 ? 8.422 11.727 11.781 1 62.09 84 ASP B N 1
ATOM 1590 C CA . ASP B 1 84 ? 8.562 12.852 12.703 1 62.09 84 ASP B CA 1
ATOM 1591 C C . ASP B 1 84 ? 7.535 12.781 13.828 1 62.09 84 ASP B C 1
ATOM 1593 O O . ASP B 1 84 ? 6.371 13.133 13.633 1 62.09 84 ASP B O 1
ATOM 1597 N N . GLY B 1 85 ? 8.031 12.094 14.812 1 64.38 85 GLY B N 1
ATOM 1598 C CA . GLY B 1 85 ? 7.152 11.906 15.961 1 64.38 85 GLY B CA 1
ATOM 1599 C C . GLY B 1 85 ? 6.469 13.188 16.406 1 64.38 85 GLY B C 1
ATOM 1600 O O . GLY B 1 85 ? 5.273 13.18 16.703 1 64.38 85 GLY B O 1
ATOM 1601 N N . PHE B 1 86 ? 7.223 14.133 16.406 1 60.94 86 PHE B N 1
ATOM 1602 C CA . PHE B 1 86 ? 6.645 15.391 16.859 1 60.94 86 PHE B CA 1
ATOM 1603 C C . PHE B 1 86 ? 5.551 15.867 15.914 1 60.94 86 PHE B C 1
ATOM 1605 O O . PHE B 1 86 ? 4.48 16.297 16.344 1 60.94 86 PHE B O 1
ATOM 1612 N N . LEU B 1 87 ? 5.883 15.867 14.727 1 62.88 87 LEU B N 1
ATOM 1613 C CA . LEU B 1 87 ? 4.871 16.25 13.75 1 62.88 87 LEU B CA 1
ATOM 1614 C C . LEU B 1 87 ? 3.65 15.344 13.844 1 62.88 87 LEU B C 1
ATOM 1616 O O . LEU B 1 87 ? 2.514 15.812 13.766 1 62.88 87 LEU B O 1
ATOM 1620 N N . TRP B 1 88 ? 3.898 14.148 14.031 1 73.12 88 TRP B N 1
ATOM 1621 C CA . TRP B 1 88 ? 2.844 13.148 14.172 1 73.12 88 TRP B CA 1
ATOM 1622 C C . TRP B 1 88 ? 1.944 13.469 15.359 1 73.12 88 TRP B C 1
ATOM 1624 O O . TRP B 1 88 ? 0.72 13.531 15.227 1 73.12 88 TRP B O 1
ATOM 1634 N N . LEU B 1 89 ? 2.598 13.688 16.391 1 70.5 89 LEU B N 1
ATOM 1635 C CA . LEU B 1 89 ? 1.835 13.992 17.594 1 70.5 89 LEU B CA 1
ATOM 1636 C C . LEU B 1 89 ? 1.077 15.305 17.438 1 70.5 89 LEU B C 1
ATOM 1638 O O . LEU B 1 89 ? -0.091 15.398 17.828 1 70.5 89 LEU B O 1
ATOM 1642 N N . ARG B 1 90 ? 1.723 16.234 17.016 1 67.88 90 ARG B N 1
ATOM 1643 C CA . ARG B 1 90 ? 1.108 17.547 16.844 1 67.88 90 ARG B CA 1
ATOM 1644 C C . ARG B 1 90 ? -0.127 17.453 15.953 1 67.88 90 ARG B C 1
ATOM 1646 O O . ARG B 1 90 ? -1.154 18.078 16.25 1 67.88 90 ARG B O 1
ATOM 1653 N N . ILE B 1 91 ? -0.045 16.766 15 1 65.56 91 ILE B N 1
ATOM 1654 C CA . ILE B 1 91 ? -1.102 16.766 13.992 1 65.56 91 ILE B CA 1
ATOM 1655 C C . ILE B 1 91 ? -2.223 15.82 14.438 1 65.56 91 ILE B C 1
ATOM 1657 O O . ILE B 1 91 ? -3.404 16.156 14.32 1 65.56 91 ILE B O 1
ATOM 1661 N N . LEU B 1 92 ? -1.784 14.758 14.914 1 71.44 92 LEU B N 1
ATOM 1662 C CA . LEU B 1 92 ? -2.803 13.742 15.164 1 71.44 92 LEU B CA 1
ATOM 1663 C C . LEU B 1 92 ? -3.475 13.969 16.516 1 71.44 92 LEU B C 1
ATOM 1665 O O . LEU B 1 92 ? -4.629 13.586 16.703 1 71.44 92 LEU B O 1
ATOM 1669 N N . THR B 1 93 ? -2.695 14.484 17.406 1 66.56 93 THR B N 1
ATOM 1670 C CA . THR B 1 93 ? -3.295 14.664 18.719 1 66.56 93 THR B CA 1
ATOM 1671 C C . THR B 1 93 ? -3.947 16.047 18.828 1 66.56 93 THR B C 1
ATOM 1673 O O . THR B 1 93 ? -4.781 16.266 19.719 1 66.56 93 THR B O 1
ATOM 1676 N N . ASN B 1 94 ? -3.521 16.953 18.031 1 57.22 94 ASN B N 1
ATOM 1677 C CA . ASN B 1 94 ? -4.148 18.266 18.188 1 57.22 94 ASN B CA 1
ATOM 1678 C C . ASN B 1 94 ? -5.645 18.203 17.891 1 57.22 94 ASN B C 1
ATOM 1680 O O . ASN B 1 94 ? -6.047 17.906 16.766 1 57.22 94 ASN B O 1
ATOM 1684 N N . ASN B 1 95 ? -6.383 17.5 18.703 1 49.53 95 ASN B N 1
ATOM 1685 C CA . ASN B 1 95 ? -7.824 17.734 18.719 1 49.53 95 ASN B CA 1
ATOM 1686 C C . ASN B 1 95 ? -8.164 19.203 18.531 1 49.53 95 ASN B C 1
ATOM 1688 O O . ASN B 1 95 ? -7.727 20.062 19.312 1 49.53 95 ASN B O 1
ATOM 1692 N N . THR B 1 96 ? -8.195 19.812 17.484 1 42.25 96 THR B N 1
ATOM 1693 C CA . THR B 1 96 ? -8.789 21.141 17.438 1 42.25 96 THR B CA 1
ATOM 1694 C C . THR B 1 96 ? -9.945 21.266 18.422 1 42.25 96 THR B C 1
ATOM 1696 O O . THR B 1 96 ? -10.852 20.422 18.438 1 42.25 96 THR B O 1
ATOM 1699 N N . GLN B 1 97 ? -9.891 22.047 19.516 1 40.97 97 GLN B N 1
ATOM 1700 C CA . GLN B 1 97 ? -10.773 22.953 20.234 1 40.97 97 GLN B CA 1
ATOM 1701 C C . GLN B 1 97 ? -11.875 23.484 19.344 1 40.97 97 GLN B C 1
ATOM 1703 O O . GLN B 1 97 ? -12.656 24.344 19.75 1 40.97 97 GLN B O 1
ATOM 1708 N N . LYS B 1 98 ? -11.984 23.297 18.078 1 40.25 98 LYS B N 1
ATOM 1709 C CA . LYS B 1 98 ? -13.156 23.984 17.531 1 40.25 98 LYS B CA 1
ATOM 1710 C C . LYS B 1 98 ? -14.445 23.453 18.172 1 40.25 98 LYS B C 1
ATOM 1712 O O . LYS B 1 98 ? -15.5 24.078 18.062 1 40.25 98 LYS B O 1
ATOM 1717 N N . GLN B 1 99 ? -14.578 22.25 18.594 1 38.5 99 GLN B N 1
ATOM 1718 C CA . GLN B 1 99 ? -15.898 22.094 19.219 1 38.5 99 GLN B CA 1
ATOM 1719 C C . GLN B 1 99 ? -16.047 23 20.438 1 38.5 99 GLN B C 1
ATOM 1721 O O . GLN B 1 99 ? -17.141 23.469 20.719 1 38.5 99 GLN B O 1
ATOM 1726 N N . GLN B 1 100 ? -15.031 23.141 21.281 1 36.19 100 GLN B N 1
ATOM 1727 C CA . GLN B 1 100 ? -15.391 23.891 22.484 1 36.19 100 GLN B CA 1
ATOM 1728 C C . GLN B 1 100 ? -15.531 25.375 22.188 1 36.19 100 GLN B C 1
ATOM 1730 O O . GLN B 1 100 ? -16.312 26.078 22.844 1 36.19 100 GLN B O 1
ATOM 1735 N N . GLN B 1 101 ? -14.734 26.016 21.297 1 37.56 101 GLN B N 1
ATOM 1736 C CA . GLN B 1 101 ? -14.938 27.453 21.25 1 37.56 101 GLN B CA 1
ATOM 1737 C C . GLN B 1 101 ? -16.266 27.797 20.578 1 37.56 101 GLN B C 1
ATOM 1739 O O . GLN B 1 101 ? -16.812 28.875 20.797 1 37.56 101 GLN B O 1
ATOM 1744 N N . ALA B 1 102 ? -16.844 27.016 19.672 1 38.16 102 ALA B N 1
ATOM 1745 C CA . ALA B 1 102 ? -18.156 27.484 19.203 1 38.16 102 ALA B CA 1
ATOM 1746 C C . ALA B 1 102 ? -19.172 27.484 20.344 1 38.16 102 ALA B C 1
ATOM 1748 O O . ALA B 1 102 ? -20.156 28.219 20.297 1 38.16 102 ALA B O 1
ATOM 1749 N N . ASN B 1 103 ? -19.062 26.562 21.219 1 36.72 103 ASN B N 1
ATOM 1750 C CA . ASN B 1 103 ? -20.094 26.688 22.234 1 36.72 103 ASN B CA 1
ATOM 1751 C C . ASN B 1 103 ? -19.828 27.859 23.172 1 36.72 103 ASN B C 1
ATOM 1753 O O . ASN B 1 103 ? -20.656 28.188 24.031 1 36.72 103 ASN B O 1
ATOM 1757 N N . VAL B 1 104 ? -18.5 28.281 23.25 1 35.75 104 VAL B N 1
ATOM 1758 C CA . VAL B 1 104 ? -18.375 29.344 24.234 1 35.75 104 VAL B CA 1
ATOM 1759 C C . VAL B 1 104 ? -18.812 30.672 23.641 1 35.75 104 VAL B C 1
ATOM 1761 O O . VAL B 1 104 ? -18.812 31.703 24.312 1 35.75 104 VAL B O 1
ATOM 1764 N N . GLY B 1 105 ? -18.969 30.891 22.297 1 33.44 105 GLY B N 1
ATOM 1765 C CA . GLY B 1 105 ? -19.359 32.25 21.953 1 33.44 105 GLY B CA 1
ATOM 1766 C C . GLY B 1 105 ? -20.688 32.656 22.547 1 33.44 105 GLY B C 1
ATOM 1767 O O . GLY B 1 105 ? -21.062 33.812 22.531 1 33.44 105 GLY B O 1
ATOM 1768 N N . TYR B 1 106 ? -21.672 31.844 22.672 1 30.05 106 TYR B N 1
ATOM 1769 C CA . TYR B 1 106 ? -22.906 32.594 22.969 1 30.05 106 TYR B CA 1
ATOM 1770 C C . TYR B 1 106 ? -22.891 33.094 24.406 1 30.05 106 TYR B C 1
ATOM 1772 O O . TYR B 1 106 ? -23.734 33.938 24.781 1 30.05 106 TYR B O 1
ATOM 1780 N N . LYS B 1 107 ? -22.219 32.531 25.438 1 31.19 107 LYS B N 1
ATOM 1781 C CA . LYS B 1 107 ? -22.781 33.094 26.656 1 31.19 107 LYS B CA 1
ATOM 1782 C C . LYS B 1 107 ? -22.203 34.469 26.953 1 31.19 107 LYS B C 1
ATOM 1784 O O . LYS B 1 107 ? -22.5 35.062 27.984 1 31.19 107 LYS B O 1
ATOM 1789 N N . CYS B 1 108 ? -21.641 35.25 26.062 1 22.17 108 CYS B N 1
ATOM 1790 C CA . CYS B 1 108 ? -21.625 36.562 26.656 1 22.17 108 CYS B CA 1
ATOM 1791 C C . CYS B 1 108 ? -23 37.219 26.531 1 22.17 108 CYS B C 1
ATOM 1793 O O . CYS B 1 108 ? -23.734 36.969 25.578 1 22.17 108 CYS B O 1
#

Sequence (216 aa):
MLVIQNKVKKNHTVNSVEDWTDCFIAYAQVLIERYPGKASELFSYMSIIRGAAADHPVEKWYSYDQQFRLRVSRDHTEKWSSIDGFLWLRILTNNTQKQQQANVGYKCMLVIQNKVKKNHTVNSVEDWTDCFIAYAQVLIERYPGKASELFSYMSIIRGAAADHPVEKWYSYDQQFRLRVSRDHTEKWSSIDGFLWLRILTNNTQKQQQANVGYKC

Radius of gyration: 22.07 Å; Cα contacts (8 Å, |Δi|>4): 144; chains: 2; bounding box: 59×63×63 Å

pLDDT: mean 73.04, std 23.02, range [21.09, 97.56]

Secondary structure (DSSP, 8-state):
---------------SHHHHHHHHHHHHHHHHHH-GGGHHHHHHHHHHHHHHHHHS-HHHHHHHHHHHHHHHHH-TTS-TTS--HHHHHHHHH---THHHHHHHHTT-/---------------SHHHHHHHHHHHHHHHHHH-GGGHHHHHHHHHHHHHHHHHS-HHHHHHHHHHHHHHHHH-TTS-TTS--HHHHHHHHH---THHHHHHHSTT-

Solvent-accessible surface area (backbone atoms only — not comparable to full-atom values): 12704 Å² total; per-residue (Å²): 132,83,74,71,70,71,69,71,69,70,75,76,73,71,82,42,68,68,51,40,48,57,53,46,43,56,50,47,45,57,48,32,74,76,39,52,87,43,39,60,27,49,41,48,37,51,53,50,51,54,54,43,48,75,76,41,60,64,73,36,52,48,50,47,50,54,53,48,53,54,50,37,73,76,34,80,82,57,58,60,60,60,64,55,58,64,58,47,48,57,42,68,59,52,67,72,59,60,68,60,52,62,66,58,53,70,76,106,131,84,73,70,70,72,66,71,70,72,72,76,74,71,83,44,66,66,51,41,49,57,53,48,43,57,50,48,44,56,48,31,73,77,38,53,87,46,42,60,27,50,41,49,37,51,52,52,52,53,53,41,48,74,77,41,61,63,72,36,50,48,51,49,49,54,53,49,54,55,52,37,73,74,33,82,82,56,58,59,62,59,64,54,58,63,59,48,45,53,44,66,59,53,65,73,58,63,69,59,55,66,66,56,61,63,79,112

Organism: Mytilus galloprovincialis (NCBI:txid29158)

Foldseek 3Di:
DPPPPPPPPPPQPPQALVSVVVVLVVVLVVVCVVVVVQNVLSVLLNVVLVVLRVPAHCVQSVVLVVVVVVVCVVPVVDRSNPRPVVSNCCRSVPPPCVVVVVVPPPVD/DPPPVPPPPPPQDPQALVSVVVVLVVVLVVVCVVVVVQNVLSVLLNVVLVVLRVPAHCVQSVVLVVVVVVVCVVPVVDRSNPRPVVSNCCRSVCPPPPVVVVVPPPPD